Protein AF-0000000083509791 (afdb_homodimer)

Structure (mmCIF, N/CA/C/O backbone):
data_AF-0000000083509791-model_v1
#
loop_
_entity.id
_entity.type
_entity.pdbx_description
1 polymer 'RILP-like protein 2'
#
loop_
_atom_site.group_PDB
_atom_site.id
_atom_site.type_symbol
_atom_site.label_atom_id
_atom_site.label_alt_id
_atom_site.label_comp_id
_atom_site.label_asym_id
_atom_site.label_entity_id
_atom_site.label_seq_id
_atom_site.pdbx_PDB_ins_code
_atom_site.Cartn_x
_atom_site.Cartn_y
_atom_site.Cartn_z
_atom_site.occupancy
_atom_site.B_iso_or_equiv
_atom_site.auth_seq_id
_atom_site.auth_comp_id
_atom_site.auth_asym_id
_atom_site.auth_atom_id
_atom_site.pdbx_PDB_model_num
ATOM 1 N N . MET A 1 1 ? 34.904 14.589 18.403 1 30.56 1 MET A N 1
ATOM 2 C CA . MET A 1 1 ? 33.587 14.479 19.023 1 30.56 1 MET A CA 1
ATOM 3 C C . MET A 1 1 ? 32.562 13.941 18.031 1 30.56 1 MET A C 1
ATOM 5 O O . MET A 1 1 ? 32.14 14.655 17.119 1 30.56 1 MET A O 1
ATOM 9 N N . GLU A 1 2 ? 32.569 12.781 17.399 1 42.34 2 GLU A N 1
ATOM 10 C CA . GLU A 1 2 ? 31.895 11.982 16.381 1 42.34 2 GLU A CA 1
ATOM 11 C C . GLU A 1 2 ? 30.379 12.125 16.481 1 42.34 2 GLU A C 1
ATOM 13 O O . GLU A 1 2 ? 29.811 12.028 17.571 1 42.34 2 GLU A O 1
ATOM 18 N N . ASP A 1 3 ? 29.56 12.978 15.693 1 45.84 3 ASP A N 1
ATOM 19 C CA . ASP A 1 3 ? 28.255 13.62 15.821 1 45.84 3 ASP A CA 1
ATOM 20 C C . ASP A 1 3 ? 27.186 12.614 16.239 1 45.84 3 ASP A C 1
ATOM 22 O O . ASP A 1 3 ? 26.849 11.706 15.477 1 45.84 3 ASP A O 1
ATOM 26 N N . GLN A 1 4 ? 27.212 12.209 17.426 1 51.34 4 GLN A N 1
ATOM 27 C CA . GLN A 1 4 ? 26.307 11.323 18.149 1 51.34 4 GLN A CA 1
ATOM 28 C C . GLN A 1 4 ? 24.905 11.359 17.549 1 51.34 4 GLN A C 1
ATOM 30 O O . GLN A 1 4 ? 24.188 10.356 17.57 1 51.34 4 GLN A O 1
ATOM 35 N N . ASP A 1 5 ? 24.428 12.597 17.132 1 58.19 5 ASP A N 1
ATOM 36 C CA . ASP A 1 5 ? 23.081 12.822 16.617 1 58.19 5 ASP A CA 1
ATOM 37 C C . ASP A 1 5 ? 22.966 12.37 15.163 1 58.19 5 ASP A C 1
ATOM 39 O O . ASP A 1 5 ? 21.869 12.346 14.6 1 58.19 5 ASP A O 1
ATOM 43 N N . ALA A 1 6 ? 24.186 12.141 14.508 1 65.68 6 ALA A N 1
ATOM 44 C CA . ALA A 1 6 ? 24.187 11.909 13.066 1 65.68 6 ALA A CA 1
ATOM 45 C C . ALA A 1 6 ? 23.726 10.492 12.738 1 65.68 6 ALA A C 1
ATOM 47 O O . ALA A 1 6 ? 23.03 10.273 11.744 1 65.68 6 ALA A O 1
ATOM 48 N N . ALA A 1 7 ? 23.996 9.555 13.554 1 81.34 7 ALA A N 1
ATOM 49 C CA . ALA A 1 7 ? 23.755 8.16 13.193 1 81.34 7 ALA A CA 1
ATOM 50 C C . ALA A 1 7 ? 22.26 7.858 13.139 1 81.34 7 ALA A C 1
ATOM 52 O O . ALA A 1 7 ? 21.766 7.312 12.15 1 81.34 7 ALA A O 1
ATOM 53 N N . PRO A 1 8 ? 21.647 8.399 14.177 1 84.07 8 PRO A N 1
ATOM 54 C CA . PRO A 1 8 ? 20.212 8.112 14.121 1 84.07 8 PRO A CA 1
ATOM 55 C C . PRO A 1 8 ? 19.517 8.802 12.949 1 84.07 8 PRO A C 1
ATOM 57 O O . PRO A 1 8 ? 18.51 8.301 12.442 1 84.07 8 PRO A O 1
ATOM 60 N N . ALA A 1 9 ? 20.095 9.841 12.491 1 89.61 9 ALA A N 1
ATOM 61 C CA . ALA A 1 9 ? 19.464 10.606 11.418 1 89.61 9 ALA A CA 1
ATOM 62 C C . ALA A 1 9 ? 19.561 9.866 10.087 1 89.61 9 ALA A C 1
ATOM 64 O O . ALA A 1 9 ? 18.846 10.19 9.136 1 89.61 9 ALA A O 1
ATOM 65 N N . LEU A 1 10 ? 20.388 8.883 10.04 1 93.23 10 LEU A N 1
ATOM 66 C CA . LEU A 1 10 ? 20.573 8.115 8.813 1 93.23 10 LEU A CA 1
ATOM 67 C C . LEU A 1 10 ? 19.313 7.327 8.471 1 93.23 10 LEU A C 1
ATOM 69 O O . LEU A 1 10 ? 19.095 6.971 7.31 1 93.23 10 LEU A O 1
ATOM 73 N N . ALA A 1 11 ? 18.516 7.07 9.439 1 94.47 11 ALA A N 1
ATOM 74 C CA . ALA A 1 11 ? 17.286 6.31 9.235 1 94.47 11 ALA A CA 1
ATOM 75 C C . ALA A 1 11 ? 16.34 7.041 8.287 1 94.47 11 ALA A C 1
ATOM 77 O O . ALA A 1 11 ? 15.594 6.409 7.535 1 94.47 11 ALA A O 1
ATOM 78 N N . PHE A 1 12 ? 16.474 8.341 8.228 1 94.77 12 PHE A N 1
ATOM 79 C CA . PHE A 1 12 ? 15.592 9.153 7.398 1 94.77 12 PHE A CA 1
ATOM 80 C C . PHE A 1 12 ? 15.93 8.982 5.921 1 94.77 12 PHE A C 1
ATOM 82 O O . PHE A 1 12 ? 15.124 9.317 5.052 1 94.77 12 PHE A O 1
ATOM 89 N N . GLU A 1 13 ? 17.043 8.416 5.618 1 94.4 13 GLU A N 1
ATOM 90 C CA . GLU A 1 13 ? 17.513 8.297 4.241 1 94.4 13 GLU A CA 1
ATOM 91 C C . GLU A 1 13 ? 17.171 6.93 3.656 1 94.4 13 GLU A C 1
ATOM 93 O O . GLU A 1 13 ? 17.302 6.715 2.45 1 94.4 13 GLU A O 1
ATOM 98 N N . LYS A 1 14 ? 16.739 6.085 4.488 1 94.15 14 LYS A N 1
ATOM 99 C CA . LYS A 1 14 ? 16.404 4.737 4.037 1 94.15 14 LYS A CA 1
ATOM 100 C C . LYS A 1 14 ? 15.081 4.724 3.277 1 94.15 14 LYS A C 1
ATOM 102 O O . LYS A 1 14 ? 14.228 5.588 3.49 1 94.15 14 LYS A O 1
ATOM 107 N N . ASP A 1 15 ? 15.026 3.675 2.444 1 94.2 15 ASP A N 1
ATOM 108 C CA . ASP A 1 15 ? 13.737 3.406 1.813 1 94.2 15 ASP A CA 1
ATOM 109 C C . ASP A 1 15 ? 12.768 2.757 2.798 1 94.2 15 ASP A C 1
ATOM 111 O O . ASP A 1 15 ? 13.179 1.978 3.66 1 94.2 15 ASP A O 1
ATOM 115 N N . ALA A 1 16 ? 11.497 2.978 2.606 1 92.13 16 ALA A N 1
ATOM 116 C CA . ALA A 1 16 ? 10.458 2.52 3.525 1 92.13 16 ALA A CA 1
ATOM 117 C C . ALA A 1 16 ? 10.514 1.006 3.705 1 92.13 16 ALA A C 1
ATOM 119 O O . ALA A 1 16 ? 10.338 0.499 4.816 1 92.13 16 ALA A O 1
ATOM 120 N N . PHE A 1 17 ? 10.884 0.271 2.678 1 89.16 17 PHE A N 1
ATOM 121 C CA . PHE A 1 17 ? 10.807 -1.184 2.733 1 89.16 17 PHE A CA 1
ATOM 122 C C . PHE A 1 17 ? 12.052 -1.767 3.391 1 89.16 17 PHE A C 1
ATOM 124 O O . PHE A 1 17 ? 12.084 -2.952 3.729 1 89.16 17 PHE A O 1
ATOM 131 N N . GLU A 1 18 ? 13.015 -0.914 3.619 1 92.79 18 GLU A N 1
ATOM 132 C CA . GLU A 1 18 ? 14.249 -1.372 4.25 1 92.79 18 GLU A CA 1
ATOM 133 C C . GLU A 1 18 ? 14.265 -1.036 5.739 1 92.79 18 GLU A C 1
ATOM 135 O O . GLU A 1 18 ? 15.191 -1.42 6.457 1 92.79 18 GLU A O 1
ATOM 140 N N . LEU A 1 19 ? 13.276 -0.39 6.12 1 94.52 19 LEU A N 1
ATOM 141 C CA . LEU A 1 19 ? 13.242 0.076 7.502 1 94.52 19 LEU A CA 1
ATOM 142 C C . LEU A 1 19 ? 13.078 -1.093 8.466 1 94.52 19 LEU A C 1
ATOM 144 O O . LEU A 1 19 ? 12.319 -2.026 8.194 1 94.52 19 LEU A O 1
ATOM 148 N N . THR A 1 20 ? 13.794 -0.999 9.542 1 93.99 20 THR A N 1
ATOM 149 C CA . THR A 1 20 ? 13.663 -1.937 10.651 1 93.99 20 THR A CA 1
ATOM 150 C C . THR A 1 20 ? 13.102 -1.238 11.887 1 93.99 20 THR A C 1
ATOM 152 O O . THR A 1 20 ? 12.965 -0.013 11.905 1 93.99 20 THR A O 1
ATOM 155 N N . VAL A 1 21 ? 12.77 -2.003 12.88 1 93.85 21 VAL A N 1
ATOM 156 C CA . VAL A 1 21 ? 12.26 -1.432 14.121 1 93.85 21 VAL A CA 1
ATOM 157 C C . VAL A 1 21 ? 13.317 -0.523 14.745 1 93.85 21 VAL A C 1
ATOM 159 O O . VAL A 1 21 ? 12.989 0.514 15.326 1 93.85 21 VAL A O 1
ATOM 162 N N . GLU A 1 22 ? 14.575 -0.854 14.58 1 95.39 22 GLU A N 1
ATOM 163 C CA . GLU A 1 22 ? 15.663 -0.033 15.101 1 95.39 22 GLU A CA 1
ATOM 164 C C . GLU A 1 22 ? 15.688 1.339 14.432 1 95.39 22 GLU A C 1
ATOM 166 O O . GLU A 1 22 ? 15.955 2.349 15.086 1 95.39 22 GLU A O 1
ATOM 171 N N . ASP A 1 23 ? 15.432 1.36 13.183 1 96.86 23 ASP A N 1
ATOM 172 C CA . ASP A 1 23 ? 15.371 2.626 12.459 1 96.86 23 ASP A CA 1
ATOM 173 C C . ASP A 1 23 ? 14.259 3.519 13.006 1 96.86 23 ASP A C 1
ATOM 175 O O . ASP A 1 23 ? 14.421 4.737 13.093 1 96.86 23 ASP A O 1
ATOM 179 N N . VAL A 1 24 ? 13.107 2.891 13.319 1 96.31 24 VAL A N 1
ATOM 180 C CA . VAL A 1 24 ? 11.995 3.664 13.862 1 96.31 24 VAL A CA 1
ATOM 181 C C . VAL A 1 24 ? 12.393 4.269 15.207 1 96.31 24 VAL A C 1
ATOM 183 O O . VAL A 1 24 ? 12.041 5.411 15.509 1 96.31 24 VAL A O 1
ATOM 186 N N . TYR A 1 25 ? 13.149 3.521 15.963 1 96.9 25 TYR A N 1
ATOM 187 C CA . TYR A 1 25 ? 13.641 4.037 17.236 1 96.9 25 TYR A CA 1
ATOM 188 C C . TYR A 1 25 ? 14.587 5.212 17.019 1 96.9 25 TYR A C 1
ATOM 190 O O . TYR A 1 25 ? 14.538 6.201 17.754 1 96.9 25 TYR A O 1
ATOM 198 N N . ASP A 1 26 ? 15.396 5.095 16.047 1 97.43 26 ASP A N 1
ATOM 199 C CA . ASP A 1 26 ? 16.298 6.189 15.7 1 97.43 26 ASP A CA 1
ATOM 200 C C . ASP A 1 26 ? 15.518 7.433 15.284 1 97.43 26 ASP A C 1
ATOM 202 O O . ASP A 1 26 ? 15.827 8.543 15.724 1 97.43 26 ASP A O 1
ATOM 206 N N . ILE A 1 27 ? 14.531 7.259 14.459 1 97.39 27 ILE A N 1
ATOM 207 C CA . ILE A 1 27 ? 13.676 8.353 14.01 1 97.39 27 ILE A CA 1
ATOM 208 C C . ILE A 1 27 ? 12.971 8.983 15.209 1 97.39 27 ILE A C 1
ATOM 210 O O . ILE A 1 27 ? 12.952 10.208 15.352 1 97.39 27 ILE A O 1
ATOM 214 N N . SER A 1 28 ? 12.46 8.177 16.115 1 96.84 28 SER A N 1
ATOM 215 C CA . SER A 1 28 ? 11.763 8.651 17.306 1 96.84 28 SER A CA 1
ATOM 216 C C . SER A 1 28 ? 12.69 9.465 18.202 1 96.84 28 SER A C 1
ATOM 218 O O . SER A 1 28 ? 12.278 10.475 18.776 1 96.84 28 SER A O 1
ATOM 220 N N . TYR A 1 29 ? 13.86 9.026 18.282 1 96.62 29 TYR A N 1
ATOM 221 C CA . TYR A 1 29 ? 14.852 9.722 19.093 1 96.62 29 TYR A CA 1
ATOM 222 C C . TYR A 1 29 ? 15.107 11.126 18.558 1 96.62 29 TYR A C 1
ATOM 224 O O . TYR A 1 29 ? 15.088 12.099 19.315 1 96.62 29 TYR A O 1
ATOM 232 N N . VAL A 1 30 ? 15.323 11.25 17.286 1 95.64 30 VAL A N 1
ATOM 233 C CA . VAL A 1 30 ? 15.624 12.531 16.655 1 95.64 30 VAL A CA 1
ATOM 234 C C . VAL A 1 30 ? 14.425 13.467 16.791 1 95.64 30 VAL A C 1
ATOM 236 O O . VAL A 1 30 ? 14.578 14.63 17.173 1 95.64 30 VAL A O 1
ATOM 239 N N . ILE A 1 31 ? 13.214 12.921 16.539 1 94.79 31 ILE A N 1
ATOM 240 C CA . ILE A 1 31 ? 11.996 13.72 16.619 1 94.79 31 ILE A CA 1
ATOM 241 C C . ILE A 1 31 ? 11.76 14.158 18.063 1 94.79 31 ILE A C 1
ATOM 243 O O . ILE A 1 31 ? 11.385 15.305 18.316 1 94.79 31 ILE A O 1
ATOM 247 N N . GLY A 1 32 ? 11.995 13.278 19.017 1 92.26 32 GLY A N 1
ATOM 248 C CA . GLY A 1 32 ? 11.858 13.616 20.425 1 92.26 32 GLY A CA 1
ATOM 249 C C . GLY A 1 32 ? 12.776 14.743 20.86 1 92.26 32 GLY A C 1
ATOM 250 O O . GLY A 1 32 ? 12.353 15.654 21.573 1 92.26 32 GLY A O 1
ATOM 251 N N . ARG A 1 33 ? 13.961 14.71 20.474 1 91.66 33 ARG A N 1
ATOM 252 C CA . ARG A 1 33 ? 14.928 15.756 20.79 1 91.66 33 ARG A CA 1
ATOM 253 C C . ARG A 1 33 ? 14.49 17.098 20.213 1 91.66 33 ARG A C 1
ATOM 255 O O . ARG A 1 33 ? 14.587 18.129 20.883 1 91.66 33 ARG A O 1
ATOM 262 N N . ASP A 1 34 ? 13.999 17.081 19.004 1 90.23 34 ASP A N 1
ATOM 263 C CA . ASP A 1 34 ? 13.555 18.316 18.364 1 90.23 34 ASP A CA 1
ATOM 264 C C . ASP A 1 34 ? 12.313 18.875 19.054 1 90.23 34 ASP A C 1
ATOM 266 O O . ASP A 1 34 ? 12.162 20.092 19.18 1 90.23 34 ASP A O 1
ATOM 270 N N . LEU A 1 35 ? 11.48 17.986 19.462 1 87.93 35 LEU A N 1
ATOM 271 C CA . LEU A 1 35 ? 10.279 18.418 20.167 1 87.93 35 LEU A CA 1
ATOM 272 C C . LEU A 1 35 ? 10.636 19.075 21.496 1 87.93 35 LEU A C 1
ATOM 274 O O . LEU A 1 35 ? 9.99 20.041 21.91 1 87.93 35 LEU A O 1
ATOM 278 N N . LEU A 1 36 ? 11.65 18.64 22.161 1 86.73 36 LEU A N 1
ATOM 279 C CA . LEU A 1 36 ? 12.09 19.182 23.442 1 86.73 36 LEU A CA 1
ATOM 280 C C . LEU A 1 36 ? 12.63 20.598 23.276 1 86.73 36 LEU A C 1
ATOM 282 O O . LEU A 1 36 ? 12.529 21.417 24.193 1 86.73 36 LEU A O 1
ATOM 286 N N . LYS A 1 37 ? 13.129 20.854 22.043 1 84.45 37 LYS A N 1
ATOM 287 C CA . LYS A 1 37 ? 13.682 22.179 21.78 1 84.45 37 LYS A CA 1
ATOM 288 C C . LYS A 1 37 ? 12.575 23.222 21.654 1 84.45 37 LYS A C 1
ATOM 290 O O . LYS A 1 37 ? 12.803 24.409 21.894 1 84.45 37 LYS A O 1
ATOM 295 N N . ILE A 1 38 ? 11.436 22.709 21.144 1 78.41 38 ILE A N 1
ATOM 296 C CA . ILE A 1 38 ? 10.337 23.645 20.931 1 78.41 38 ILE A CA 1
ATOM 297 C C . ILE A 1 38 ? 9.442 23.681 22.167 1 78.41 38 ILE A C 1
ATOM 299 O O . ILE A 1 38 ? 8.719 24.655 22.39 1 78.41 38 ILE A O 1
ATOM 303 N N . SER A 1 39 ? 9.401 22.639 23.051 1 64.77 39 SER A N 1
ATOM 304 C CA . SER A 1 39 ? 8.532 22.317 24.178 1 64.77 39 SER A CA 1
ATOM 305 C C . SER A 1 39 ? 8.248 23.551 25.028 1 64.77 39 SER A C 1
ATOM 307 O O . SER A 1 39 ? 7.363 23.53 25.886 1 64.77 39 SER A O 1
ATOM 309 N N . SER A 1 40 ? 9.161 24.43 24.842 1 61.72 40 SER A N 1
ATOM 310 C CA . SER A 1 40 ? 8.699 25.489 25.733 1 61.72 40 SER A CA 1
ATOM 311 C C . SER A 1 40 ? 7.269 25.905 25.402 1 61.72 40 SER A C 1
ATOM 313 O O . SER A 1 40 ? 6.738 26.847 25.994 1 61.72 40 SER A O 1
ATOM 315 N N . GLY A 1 41 ? 6.735 25.064 24.438 1 61.09 41 GLY A N 1
ATOM 316 C CA . GLY A 1 41 ? 5.486 25.676 24.014 1 61.09 41 GLY A CA 1
ATOM 317 C C . GLY A 1 41 ? 4.262 25.019 24.625 1 61.09 41 GLY A C 1
ATOM 318 O O . GLY A 1 41 ? 4.341 23.9 25.135 1 61.09 41 GLY A O 1
ATOM 319 N N . GLY A 1 42 ? 3.117 25.84 25.025 1 76.62 42 GLY A N 1
ATOM 320 C CA . GLY A 1 42 ? 1.759 25.83 25.545 1 76.62 42 GLY A CA 1
ATOM 321 C C . GLY A 1 42 ? 0.977 24.592 25.148 1 76.62 42 GLY A C 1
ATOM 322 O O . GLY A 1 42 ? 1.564 23.564 24.806 1 76.62 42 GLY A O 1
ATOM 323 N N . LYS A 1 43 ? -0.108 24.46 25.434 1 83.87 43 LYS A N 1
ATOM 324 C CA . LYS A 1 43 ? -1.064 23.388 25.173 1 83.87 43 LYS A CA 1
ATOM 325 C C . LYS A 1 43 ? -0.978 22.915 23.725 1 83.87 43 LYS A C 1
ATOM 327 O O . LYS A 1 43 ? -1.089 21.718 23.45 1 83.87 43 LYS A O 1
ATOM 332 N N . GLU A 1 44 ? -0.606 23.743 22.818 1 83.31 44 GLU A N 1
ATOM 333 C CA . GLU A 1 44 ? -0.543 23.41 21.398 1 83.31 44 GLU A CA 1
ATOM 334 C C . GLU A 1 44 ? 0.629 22.479 21.101 1 83.31 44 GLU A C 1
ATOM 336 O O . GLU A 1 44 ? 0.506 21.555 20.294 1 83.31 44 GLU A O 1
ATOM 341 N N . VAL A 1 45 ? 1.666 22.666 21.779 1 83.27 45 VAL A N 1
ATOM 342 C CA . VAL A 1 45 ? 2.862 21.858 21.564 1 83.27 45 VAL A CA 1
ATOM 343 C C . VAL A 1 45 ? 2.658 20.466 22.157 1 83.27 45 VAL A C 1
ATOM 345 O O . VAL A 1 45 ? 3.071 19.465 21.565 1 83.27 45 VAL A O 1
ATOM 348 N N . SER A 1 46 ? 2.013 20.466 23.284 1 89.14 46 SER A N 1
ATOM 349 C CA . SER A 1 46 ? 1.726 19.184 23.92 1 89.14 46 SER A CA 1
ATOM 350 C C . SER A 1 46 ? 0.811 18.328 23.05 1 89.14 46 SER A C 1
ATOM 352 O O . SER A 1 46 ? 1.036 17.126 22.898 1 89.14 46 SER A O 1
ATOM 354 N N . ASP A 1 47 ? -0.2 18.927 22.466 1 90.32 47 ASP A N 1
ATOM 355 C CA . ASP A 1 47 ? -1.119 18.205 21.591 1 90.32 47 ASP A CA 1
ATOM 356 C C . ASP A 1 47 ? -0.39 17.645 20.372 1 90.32 47 ASP A C 1
ATOM 358 O O . ASP A 1 47 ? -0.638 16.509 19.961 1 90.32 47 ASP A O 1
ATOM 362 N N . LEU A 1 48 ? 0.433 18.45 19.817 1 90.64 48 LEU A N 1
ATOM 363 C CA . LEU A 1 48 ? 1.219 18.008 18.671 1 90.64 48 LEU A CA 1
ATOM 364 C C . LEU A 1 48 ? 2.125 16.841 19.051 1 90.64 48 LEU A C 1
ATOM 366 O O . LEU A 1 48 ? 2.243 15.872 18.298 1 90.64 48 LEU A O 1
ATOM 370 N N . GLN A 1 49 ? 2.702 16.936 20.206 1 91.77 49 GLN A N 1
ATOM 371 C CA . GLN A 1 49 ? 3.577 15.872 20.687 1 91.77 49 GLN A CA 1
ATOM 372 C C . GLN A 1 49 ? 2.821 14.552 20.811 1 91.77 49 GLN A C 1
ATOM 374 O O . GLN A 1 49 ? 3.327 13.502 20.41 1 91.77 49 GLN A O 1
ATOM 379 N N . PHE A 1 50 ? 1.644 14.555 21.268 1 93.48 50 PHE A N 1
ATOM 380 C CA . PHE A 1 50 ? 0.841 13.349 21.44 1 93.48 50 PHE A CA 1
ATOM 381 C C . PHE A 1 50 ? 0.525 12.713 20.091 1 93.48 50 PHE A C 1
ATOM 383 O O . PHE A 1 50 ? 0.617 11.494 19.938 1 93.48 50 PHE A O 1
ATOM 390 N N . LYS A 1 51 ? 0.194 13.509 19.217 1 94.62 51 LYS A N 1
ATOM 391 C CA . LYS A 1 51 ? -0.165 12.999 17.897 1 94.62 51 LYS A CA 1
ATOM 392 C C . LYS A 1 51 ? 1.054 12.426 17.18 1 94.62 51 LYS A C 1
ATOM 394 O O . LYS A 1 51 ? 0.957 11.4 16.503 1 94.62 51 LYS A O 1
ATOM 399 N N . ILE A 1 52 ? 2.163 13.06 17.339 1 95.44 52 ILE A N 1
ATOM 400 C CA . ILE A 1 52 ? 3.393 12.58 16.718 1 95.44 52 ILE A CA 1
ATOM 401 C C . ILE A 1 52 ? 3.789 11.238 17.329 1 95.44 52 ILE A C 1
ATOM 403 O O . ILE A 1 52 ? 4.204 10.322 16.615 1 95.44 52 ILE A O 1
ATOM 407 N N . VAL A 1 53 ? 3.648 11.165 18.636 1 95.1 53 VAL A N 1
ATOM 408 C CA . VAL A 1 53 ? 3.947 9.909 19.316 1 95.1 53 VAL A CA 1
ATOM 409 C C . VAL A 1 53 ? 3.044 8.802 18.777 1 95.1 53 VAL A C 1
ATOM 411 O O . VAL A 1 53 ? 3.501 7.683 18.533 1 95.1 53 VAL A O 1
ATOM 414 N N . ARG A 1 54 ? 1.827 9.097 18.596 1 96.68 54 ARG A N 1
ATOM 415 C CA . ARG A 1 54 ? 0.883 8.121 18.061 1 96.68 54 ARG A CA 1
ATOM 416 C C . ARG A 1 54 ? 1.284 7.685 16.656 1 96.68 54 ARG A C 1
ATOM 418 O O . ARG A 1 54 ? 1.223 6.499 16.327 1 96.68 54 ARG A O 1
ATOM 425 N N . VAL A 1 55 ? 1.679 8.577 15.848 1 96.72 55 VAL A N 1
ATOM 426 C CA . VAL A 1 55 ? 2.117 8.271 14.49 1 96.72 55 VAL A CA 1
ATOM 427 C C . VAL A 1 55 ? 3.334 7.35 14.535 1 96.72 55 VAL A C 1
ATOM 429 O O . VAL A 1 55 ? 3.412 6.377 13.781 1 96.72 55 VAL A O 1
ATOM 432 N N . LEU A 1 56 ? 4.252 7.662 15.403 1 96.99 56 LEU A N 1
ATOM 433 C CA . LEU A 1 56 ? 5.462 6.855 15.514 1 96.99 56 LEU A CA 1
ATOM 434 C C . LEU A 1 56 ? 5.137 5.454 16.021 1 96.99 56 LEU A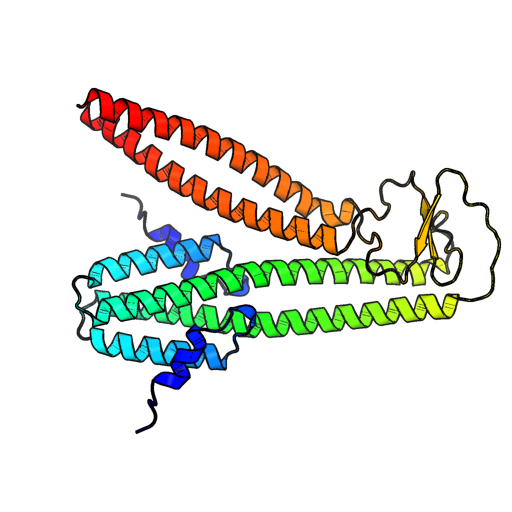 C 1
ATOM 436 O O . LEU A 1 56 ? 5.769 4.478 15.61 1 96.99 56 LEU A O 1
ATOM 440 N N . GLU A 1 57 ? 4.154 5.351 16.886 1 96.96 57 GLU A N 1
ATOM 441 C CA . GLU A 1 57 ? 3.678 4.049 17.344 1 96.96 57 GLU A CA 1
ATOM 442 C C . GLU A 1 57 ? 3.076 3.246 16.194 1 96.96 57 GLU A C 1
ATOM 444 O O . GLU A 1 57 ? 3.341 2.049 16.061 1 96.96 57 GLU A O 1
ATOM 449 N N . LEU A 1 58 ? 2.245 3.862 15.465 1 96.45 58 LEU A N 1
ATOM 450 C CA . LEU A 1 58 ? 1.65 3.214 14.302 1 96.45 58 LEU A CA 1
ATOM 451 C C . LEU A 1 58 ? 2.725 2.785 13.309 1 96.45 58 LEU A C 1
ATOM 453 O O . LEU A 1 58 ? 2.683 1.669 12.786 1 96.45 58 LEU A O 1
ATOM 457 N N . PHE A 1 59 ? 3.598 3.689 13.075 1 95.88 59 PHE A N 1
ATOM 458 C CA . PHE A 1 59 ? 4.718 3.448 12.173 1 95.88 59 PHE A CA 1
ATOM 459 C C . PHE A 1 59 ? 5.526 2.237 12.625 1 95.88 59 PHE A C 1
ATOM 461 O O . PHE A 1 59 ? 5.844 1.36 11.819 1 95.88 59 PHE A O 1
ATOM 468 N N . GLU A 1 60 ? 5.836 2.14 13.856 1 96.48 60 GLU A N 1
ATOM 469 C CA . GLU A 1 60 ? 6.574 1.022 14.437 1 96.48 60 GLU A CA 1
ATOM 470 C C . GLU A 1 60 ? 5.816 -0.29 14.261 1 96.48 60 GLU A C 1
ATOM 472 O O . GLU A 1 60 ? 6.398 -1.301 13.863 1 96.48 60 GLU A O 1
ATOM 477 N N . THR A 1 61 ? 4.612 -0.327 14.61 1 96.3 61 THR A N 1
ATOM 478 C CA . THR A 1 61 ? 3.784 -1.522 14.492 1 96.3 61 THR A CA 1
ATOM 479 C C . THR A 1 61 ? 3.723 -1.997 13.043 1 96.3 61 THR A C 1
ATOM 481 O O . THR A 1 61 ? 3.844 -3.193 12.771 1 96.3 61 THR A O 1
ATOM 484 N N . LEU A 1 62 ? 3.591 -1.079 12.147 1 95.18 62 LEU A N 1
ATOM 485 C CA . LEU A 1 62 ? 3.5 -1.423 10.732 1 95.18 62 LEU A CA 1
ATOM 486 C C . LEU A 1 62 ? 4.796 -2.062 10.243 1 95.18 62 LEU A C 1
ATOM 488 O O . LEU A 1 62 ? 4.768 -3.082 9.551 1 95.18 62 LEU A O 1
ATOM 492 N N . VAL A 1 63 ? 5.868 -1.448 10.559 1 95.12 63 VAL A N 1
ATOM 493 C CA . VAL A 1 63 ? 7.168 -1.971 10.151 1 95.12 63 VAL A CA 1
ATOM 494 C C . VAL A 1 63 ? 7.357 -3.379 10.711 1 95.12 63 VAL A C 1
ATOM 496 O O . VAL A 1 63 ? 7.763 -4.292 9.988 1 95.12 63 VAL A O 1
ATOM 499 N N . ASN A 1 64 ? 7.028 -3.571 11.961 1 93.34 64 ASN A N 1
ATOM 500 C CA . ASN A 1 64 ? 7.191 -4.864 12.617 1 93.34 64 ASN A CA 1
ATOM 501 C C . ASN A 1 64 ? 6.247 -5.912 12.034 1 93.34 64 ASN A C 1
ATOM 503 O O . ASN A 1 64 ? 6.686 -6.986 11.617 1 93.34 64 ASN A O 1
ATOM 507 N N . LYS A 1 65 ? 5.085 -5.666 11.935 1 90.23 65 LYS A N 1
ATOM 508 C CA . LYS A 1 65 ? 4.073 -6.625 11.5 1 90.23 65 LYS A CA 1
ATOM 509 C C . LYS A 1 65 ? 4.184 -6.898 10.002 1 90.23 65 LYS A C 1
ATOM 511 O O . LYS A 1 65 ? 3.985 -8.03 9.556 1 90.23 65 LYS A O 1
ATOM 516 N N . SER A 1 66 ? 4.465 -5.836 9.282 1 91.91 66 SER A N 1
ATOM 517 C CA . SER A 1 66 ? 4.629 -6.039 7.847 1 91.91 66 SER A CA 1
ATOM 518 C C . SER A 1 66 ? 5.768 -7.01 7.552 1 91.91 66 SER A C 1
ATOM 520 O O . SER A 1 66 ? 5.624 -7.91 6.723 1 91.91 66 SER A O 1
ATOM 522 N N . ASN A 1 67 ? 6.828 -6.817 8.294 1 88.49 67 ASN A N 1
ATOM 523 C CA . ASN A 1 67 ? 7.966 -7.711 8.11 1 88.49 67 ASN A CA 1
ATOM 524 C C . ASN A 1 67 ? 7.611 -9.151 8.471 1 88.49 67 ASN A C 1
ATOM 526 O O . ASN A 1 67 ? 7.923 -10.078 7.721 1 88.49 67 ASN A O 1
ATOM 530 N N . LEU A 1 68 ? 6.92 -9.403 9.494 1 90.47 68 LEU A N 1
ATOM 531 C CA . LEU A 1 68 ? 6.542 -10.732 9.964 1 90.47 68 LEU A CA 1
ATOM 532 C C . LEU A 1 68 ? 5.549 -11.384 9.008 1 90.47 68 LEU A C 1
ATOM 534 O O . LEU A 1 68 ? 5.723 -12.542 8.62 1 90.47 68 LEU A O 1
ATOM 538 N N . SER A 1 69 ? 4.555 -10.656 8.63 1 92.32 69 SER A N 1
ATOM 539 C CA . SER A 1 69 ? 3.511 -11.185 7.758 1 92.32 69 SER A CA 1
ATOM 540 C C . SER A 1 69 ? 4.062 -11.522 6.377 1 92.32 69 SER A C 1
ATOM 542 O O . SER A 1 69 ? 3.739 -12.569 5.812 1 92.32 69 SER A O 1
ATOM 544 N N . LEU A 1 70 ? 4.916 -10.694 5.887 1 92.18 70 LEU A N 1
ATOM 545 C CA . LEU A 1 70 ? 5.508 -10.934 4.576 1 92.18 70 LEU A CA 1
ATOM 546 C C . LEU A 1 70 ? 6.393 -12.176 4.598 1 92.18 70 LEU A C 1
ATOM 548 O O . LEU A 1 70 ? 6.334 -13.002 3.684 1 92.18 70 LEU A O 1
ATOM 552 N N . GLU A 1 71 ? 7.133 -12.323 5.612 1 92 71 GLU A N 1
ATOM 553 C CA . GLU A 1 71 ? 8.008 -13.487 5.721 1 92 71 GLU A CA 1
ATOM 554 C C . GLU A 1 71 ? 7.199 -14.777 5.826 1 92 71 GLU A C 1
ATOM 556 O O . GLU A 1 71 ? 7.525 -15.775 5.179 1 92 71 GLU A O 1
ATOM 561 N N . GLU A 1 72 ? 6.179 -14.773 6.553 1 93.81 72 GLU A N 1
ATOM 562 C CA . GLU A 1 72 ? 5.322 -15.944 6.712 1 93.81 72 GLU A CA 1
ATOM 563 C C . GLU A 1 72 ? 4.678 -16.34 5.386 1 93.81 72 GLU A C 1
ATOM 565 O O . GLU A 1 72 ? 4.677 -17.516 5.017 1 93.81 72 GLU A O 1
ATOM 570 N N . LEU A 1 73 ? 4.239 -15.383 4.689 1 94.11 73 LEU A N 1
ATOM 571 C CA . LEU A 1 73 ? 3.573 -15.647 3.418 1 94.11 73 LEU A CA 1
ATOM 572 C C . LEU A 1 73 ? 4.571 -16.128 2.371 1 94.11 73 LEU A C 1
ATOM 574 O O . LEU A 1 73 ? 4.258 -17.01 1.568 1 94.11 73 LEU A O 1
ATOM 578 N N . LYS A 1 74 ? 5.705 -15.58 2.463 1 93.65 74 LYS A N 1
ATOM 579 C CA . LYS A 1 74 ? 6.759 -16.023 1.555 1 93.65 74 LYS A CA 1
ATOM 580 C C . LYS A 1 74 ? 7.137 -17.477 1.819 1 93.65 74 LYS A C 1
ATOM 582 O O . LYS A 1 74 ? 7.332 -18.253 0.881 1 93.65 74 LYS A O 1
ATOM 587 N N . MET A 1 75 ? 7.194 -17.816 3.019 1 93.14 75 MET A N 1
ATOM 588 C CA . MET A 1 75 ? 7.525 -19.191 3.383 1 93.14 75 MET A CA 1
ATOM 589 C C . MET A 1 75 ? 6.446 -20.156 2.902 1 93.14 75 MET A C 1
ATOM 591 O O . MET A 1 75 ? 6.755 -21.216 2.354 1 93.14 75 MET A O 1
ATOM 595 N N . GLU A 1 76 ? 5.249 -19.775 3.151 1 94.16 76 GLU A N 1
ATOM 596 C CA . GLU A 1 76 ? 4.142 -20.614 2.701 1 94.16 76 GLU A CA 1
ATOM 597 C C . GLU A 1 76 ? 4.141 -20.76 1.182 1 94.16 76 GLU A C 1
ATOM 599 O O . GLU A 1 76 ? 3.976 -21.865 0.66 1 94.16 76 GLU A O 1
ATOM 604 N N . ARG A 1 77 ? 4.327 -19.656 0.523 1 94.08 77 ARG A N 1
ATOM 605 C CA . ARG A 1 77 ? 4.402 -19.641 -0.935 1 94.08 77 ARG A CA 1
ATOM 606 C C . ARG A 1 77 ? 5.529 -20.539 -1.434 1 94.08 77 ARG A C 1
ATOM 608 O O . ARG A 1 77 ? 5.33 -21.347 -2.343 1 94.08 77 ARG A O 1
ATOM 615 N N . ASP A 1 78 ? 6.658 -20.492 -0.809 1 92.76 78 ASP A N 1
ATOM 616 C CA . ASP A 1 78 ? 7.814 -21.281 -1.225 1 92.76 78 ASP A CA 1
ATOM 617 C C . ASP A 1 78 ? 7.582 -22.769 -0.974 1 92.76 78 ASP A C 1
ATOM 619 O O . ASP A 1 78 ? 7.992 -23.61 -1.777 1 92.76 78 ASP A O 1
ATOM 623 N N . ASN A 1 79 ? 6.946 -23.064 0.088 1 93.53 79 ASN A N 1
ATOM 624 C CA . ASN A 1 79 ? 6.599 -24.449 0.384 1 93.53 79 ASN A CA 1
ATOM 625 C C . ASN A 1 79 ? 5.652 -25.026 -0.664 1 93.53 79 ASN A C 1
ATOM 627 O O . ASN A 1 79 ? 5.855 -26.144 -1.143 1 93.53 79 ASN A O 1
ATOM 631 N N . LEU A 1 80 ? 4.702 -24.293 -1.028 1 92.28 80 LEU A N 1
ATOM 632 C CA . LEU A 1 80 ? 3.729 -24.727 -2.025 1 92.28 80 LEU A CA 1
ATOM 633 C C . LEU A 1 80 ? 4.379 -24.855 -3.398 1 92.28 80 LEU A C 1
ATOM 635 O O . LEU A 1 80 ? 4.056 -25.769 -4.16 1 92.28 80 LEU A O 1
ATOM 639 N N . LYS A 1 81 ? 5.303 -23.967 -3.638 1 90.93 81 LYS A N 1
ATOM 640 C CA . LYS A 1 81 ? 6.054 -24.051 -4.887 1 90.93 81 LYS A CA 1
ATOM 641 C C . LYS A 1 81 ? 6.855 -25.348 -4.962 1 90.93 81 LYS A C 1
ATOM 643 O O . LYS A 1 81 ? 6.872 -26.015 -5.999 1 90.93 81 LYS A O 1
ATOM 648 N N . SER A 1 82 ? 7.427 -25.714 -3.905 1 90.95 82 SER A N 1
ATOM 649 C CA . SER A 1 82 ? 8.186 -26.959 -3.831 1 90.95 82 SER A CA 1
ATOM 650 C C . SER A 1 82 ? 7.276 -28.171 -3.998 1 90.95 82 SER A C 1
ATOM 652 O O . SER A 1 82 ? 7.653 -29.152 -4.643 1 90.95 82 SER A O 1
ATOM 654 N N . GLU A 1 83 ? 6.163 -28.051 -3.436 1 87.61 83 GLU A N 1
ATOM 655 C CA . GLU A 1 83 ? 5.201 -29.144 -3.539 1 87.61 83 GLU A CA 1
ATOM 656 C C . GLU A 1 83 ? 4.734 -29.335 -4.979 1 87.61 83 GLU A C 1
ATOM 658 O O . GLU A 1 83 ? 4.639 -30.465 -5.462 1 87.61 83 GLU A O 1
ATOM 663 N N . VAL A 1 84 ? 4.501 -28.294 -5.604 1 86.19 84 VAL A N 1
ATOM 664 C CA . VAL A 1 84 ? 4.093 -28.357 -7.004 1 86.19 84 VAL A CA 1
ATOM 665 C C . VAL A 1 84 ? 5.212 -28.971 -7.841 1 86.19 84 VAL A C 1
ATOM 667 O O . VAL A 1 84 ? 4.962 -29.836 -8.684 1 86.19 84 VAL A O 1
ATOM 670 N N . GLU A 1 85 ? 6.427 -28.571 -7.58 1 84.84 85 GLU A N 1
ATOM 671 C CA . GLU A 1 85 ? 7.575 -29.1 -8.311 1 84.84 85 GLU A CA 1
ATOM 672 C C . GLU A 1 85 ? 7.747 -30.596 -8.06 1 84.84 85 GLU A C 1
ATOM 674 O O . GLU A 1 85 ? 8.059 -31.353 -8.981 1 84.84 85 GLU A O 1
ATOM 679 N N . ARG A 1 86 ? 7.495 -31.005 -6.872 1 85.89 86 ARG A N 1
ATOM 680 C CA . ARG A 1 86 ? 7.585 -32.417 -6.515 1 85.89 86 ARG A CA 1
ATOM 681 C C . ARG A 1 86 ? 6.52 -33.234 -7.24 1 85.89 86 ARG A C 1
ATOM 683 O O . ARG A 1 86 ? 6.811 -34.303 -7.78 1 85.89 86 ARG A O 1
ATOM 690 N N . LEU A 1 87 ? 5.377 -32.73 -7.346 1 80.66 87 LEU A N 1
ATOM 691 C CA . LEU A 1 87 ? 4.26 -33.422 -7.98 1 80.66 87 LEU A CA 1
ATOM 692 C C . LEU A 1 87 ? 4.45 -33.492 -9.491 1 80.66 87 LEU A C 1
ATOM 694 O O . LEU A 1 87 ? 4.038 -34.463 -10.129 1 80.66 87 LEU A O 1
ATOM 698 N N . LEU A 1 88 ? 5.114 -32.453 -9.994 1 78.53 88 LEU A N 1
ATOM 699 C CA . LEU A 1 88 ? 5.381 -32.428 -11.428 1 78.53 88 LEU A CA 1
ATOM 700 C C . LEU A 1 88 ? 6.536 -33.359 -11.783 1 78.53 88 LEU A C 1
ATOM 702 O O . LEU A 1 88 ? 6.587 -33.897 -12.892 1 78.53 88 LEU A O 1
ATOM 706 N N . GLY A 1 89 ? 7.598 -33.341 -11.008 1 72.31 89 GLY A N 1
ATOM 707 C CA . GLY A 1 89 ? 8.719 -34.243 -11.22 1 72.31 89 GLY A CA 1
ATOM 708 C C . GLY A 1 89 ? 8.35 -35.704 -11.047 1 72.31 89 GLY A C 1
ATOM 709 O O . GLY A 1 89 ? 8.897 -36.573 -11.729 1 72.31 89 GLY A O 1
ATOM 710 N N . ASP A 1 90 ? 7.556 -35.982 -10.134 1 61.03 90 ASP A N 1
ATOM 711 C CA . ASP A 1 90 ? 7.121 -37.36 -9.929 1 61.03 90 ASP A CA 1
ATOM 712 C C . ASP A 1 90 ? 6.268 -37.847 -11.097 1 61.03 90 ASP A C 1
ATOM 714 O O . ASP A 1 90 ? 6.266 -39.037 -11.418 1 61.03 90 ASP A O 1
ATOM 718 N N . GLY A 1 91 ? 5.58 -36.912 -11.776 1 53.09 91 GLY A N 1
ATOM 719 C CA . GLY A 1 91 ? 4.771 -37.289 -12.924 1 53.09 91 GLY A CA 1
ATOM 720 C C . GLY A 1 91 ? 5.566 -37.366 -14.214 1 53.09 91 GLY A C 1
ATOM 721 O O . GLY A 1 91 ? 4.999 -37.581 -15.287 1 53.09 91 GLY A O 1
ATOM 722 N N . SER A 1 92 ? 6.737 -36.841 -14.218 1 48.06 92 SER A N 1
ATOM 723 C CA . SER A 1 92 ? 7.525 -36.885 -15.446 1 48.06 92 SER A CA 1
ATOM 724 C C . SER A 1 92 ? 7.524 -38.283 -16.054 1 48.06 92 SER A C 1
ATOM 726 O O . SER A 1 92 ? 8.303 -38.57 -16.966 1 48.06 92 SER A O 1
ATOM 728 N N . SER A 1 93 ? 6.823 -39.297 -15.438 1 42.95 93 SER A N 1
ATOM 729 C CA . SER A 1 93 ? 6.919 -40.491 -16.271 1 42.95 93 SER A CA 1
ATOM 730 C C . SER A 1 93 ? 6.549 -40.186 -17.719 1 42.95 93 SER A C 1
ATOM 732 O O . SER A 1 93 ? 5.94 -39.153 -18.005 1 42.95 93 SER A O 1
ATOM 734 N N . ASP A 1 94 ? 6.472 -41.386 -18.581 1 41.32 94 ASP A N 1
ATOM 735 C CA . ASP A 1 94 ? 6.706 -41.863 -19.94 1 41.32 94 ASP A CA 1
ATOM 736 C C . ASP A 1 94 ? 5.697 -41.261 -20.915 1 41.32 94 ASP A C 1
ATOM 738 O O . ASP A 1 94 ? 5.655 -41.641 -22.087 1 41.32 94 ASP A O 1
ATOM 742 N N . MET A 1 95 ? 4.428 -40.804 -20.494 1 40.73 95 MET A N 1
ATOM 743 C CA . MET A 1 95 ? 3.628 -41.011 -21.698 1 40.73 95 MET A CA 1
ATOM 744 C C . MET A 1 95 ? 3.908 -39.923 -22.73 1 40.73 95 MET A C 1
ATOM 746 O O . MET A 1 95 ? 3.532 -38.766 -22.536 1 40.73 95 MET A O 1
ATOM 750 N N . GLN A 1 96 ? 5.14 -39.808 -23.315 1 40.56 96 GLN A N 1
ATOM 751 C CA . GLN A 1 96 ? 5.576 -39.194 -24.565 1 40.56 96 GLN A CA 1
ATOM 752 C C . GLN A 1 96 ? 4.447 -39.177 -25.592 1 40.56 96 GLN A C 1
ATOM 754 O O . GLN A 1 96 ? 4.695 -39.27 -26.796 1 40.56 96 GLN A O 1
ATOM 759 N N . GLY A 1 97 ? 3.21 -39.661 -25.27 1 40.44 97 GLY A N 1
ATOM 760 C CA . GLY A 1 97 ? 2.392 -39.756 -26.469 1 40.44 97 GLY A CA 1
ATOM 761 C C . GLY A 1 97 ? 2.173 -38.417 -27.149 1 40.44 97 GLY A C 1
ATOM 762 O O . GLY A 1 97 ? 2.228 -37.37 -26.501 1 40.44 97 GLY A O 1
ATOM 763 N N . THR A 1 98 ? 2.748 -38.173 -28.386 1 41.32 98 THR A N 1
ATOM 764 C CA . THR A 1 98 ? 2.52 -37.179 -29.429 1 41.32 98 THR A CA 1
ATOM 765 C C . THR A 1 98 ? 1.058 -36.743 -29.451 1 41.32 98 THR A C 1
ATOM 767 O O . THR A 1 98 ? 0.227 -37.372 -30.109 1 41.32 98 THR A O 1
ATOM 770 N N . GLN A 1 99 ? 0.362 -36.62 -28.268 1 47.99 99 GLN A N 1
ATOM 771 C CA . GLN A 1 99 ? -1.056 -36.347 -28.473 1 47.99 99 GLN A CA 1
ATOM 772 C C . GLN A 1 99 ? -1.26 -35.041 -29.235 1 47.99 99 GLN A C 1
ATOM 774 O O . GLN A 1 99 ? -0.63 -34.029 -28.923 1 47.99 99 GLN A O 1
ATOM 779 N N . THR A 1 100 ? -1.594 -35.14 -30.508 1 51.8 100 THR A N 1
ATOM 780 C CA . THR A 1 100 ? -2.092 -34.109 -31.411 1 51.8 100 THR A CA 1
ATOM 781 C C . THR A 1 100 ? -3.116 -33.222 -30.707 1 51.8 100 THR A C 1
ATOM 783 O O . THR A 1 100 ? -4.103 -33.718 -30.16 1 51.8 100 THR A O 1
ATOM 786 N N . PHE A 1 101 ? -2.706 -32.247 -29.969 1 58.87 101 PHE A N 1
ATOM 787 C CA . PHE A 1 101 ? -3.625 -31.341 -29.29 1 58.87 101 PHE A CA 1
ATOM 788 C C . PHE A 1 101 ? -4.494 -30.597 -30.296 1 58.87 101 PHE A C 1
ATOM 790 O O . PHE A 1 101 ? -4.079 -30.369 -31.434 1 58.87 101 PHE A O 1
ATOM 797 N N . GLY A 1 102 ? -5.764 -31.043 -30.453 1 60.98 102 GLY A N 1
ATOM 798 C CA . GLY A 1 102 ? -6.703 -30.391 -31.352 1 60.98 102 GLY A CA 1
ATOM 799 C C . GLY A 1 102 ? -6.512 -28.888 -31.427 1 60.98 102 GLY A C 1
ATOM 800 O O . GLY A 1 102 ? -5.71 -28.321 -30.682 1 60.98 102 GLY A O 1
ATOM 801 N N . ALA A 1 103 ? -7.037 -28.225 -32.433 1 72.35 103 ALA A N 1
ATOM 802 C CA . ALA A 1 103 ? -6.937 -26.817 -32.808 1 72.35 103 ALA A CA 1
ATOM 803 C C . ALA A 1 103 ? -7.285 -25.909 -31.632 1 72.35 103 ALA A C 1
ATOM 805 O O . ALA A 1 103 ? -6.805 -24.776 -31.551 1 72.35 103 ALA A O 1
ATOM 806 N N . ASP A 1 104 ? -7.922 -26.469 -30.509 1 79.91 104 ASP A N 1
ATOM 807 C CA . ASP A 1 104 ? -8.402 -25.595 -29.443 1 79.91 104 ASP A CA 1
ATOM 808 C C . ASP A 1 104 ? -7.674 -25.879 -28.131 1 79.91 104 ASP A C 1
ATOM 810 O O . ASP A 1 104 ? -8.232 -25.68 -27.05 1 79.91 104 ASP A O 1
ATOM 814 N N . LYS A 1 105 ? -6.442 -26.38 -28.27 1 78.75 105 LYS A N 1
ATOM 815 C CA . LYS A 1 105 ? -5.709 -26.687 -27.046 1 78.75 105 LYS A CA 1
ATOM 816 C C . LYS A 1 105 ? -4.385 -25.929 -26.992 1 78.75 105 LYS A C 1
ATOM 818 O O . LYS A 1 105 ? -3.755 -25.697 -28.026 1 78.75 105 LYS A O 1
ATOM 823 N N . LEU A 1 106 ? -4.053 -25.306 -25.837 1 76.57 106 LEU A N 1
ATOM 824 C CA . LEU A 1 106 ? -2.774 -24.648 -25.592 1 76.57 106 LEU A CA 1
ATOM 825 C C . LEU A 1 106 ? -1.95 -25.425 -24.571 1 76.57 106 LEU A C 1
ATOM 827 O O . LEU A 1 106 ? -2.481 -25.881 -23.556 1 76.57 106 LEU A O 1
ATOM 831 N N . VAL A 1 107 ? -0.759 -25.646 -24.924 1 78.4 107 VAL A N 1
ATOM 832 C CA . VAL A 1 107 ? 0.131 -26.365 -24.019 1 78.4 107 VAL A CA 1
ATOM 833 C C . VAL A 1 107 ? 0.98 -25.37 -23.23 1 78.4 107 VAL A C 1
ATOM 835 O O . VAL A 1 107 ? 1.626 -24.496 -23.812 1 78.4 107 VAL A O 1
ATOM 838 N N . ILE A 1 108 ? 0.885 -25.487 -21.9 1 81.62 108 ILE A N 1
ATOM 839 C CA . ILE A 1 108 ? 1.64 -24.594 -21.028 1 81.62 108 ILE A CA 1
ATOM 840 C C . ILE A 1 108 ? 2.727 -25.38 -20.299 1 81.62 108 ILE A C 1
ATOM 842 O O . ILE A 1 108 ? 2.49 -26.501 -19.842 1 81.62 108 ILE A O 1
ATOM 846 N N . ASP A 1 109 ? 3.896 -24.774 -20.332 1 82.41 109 ASP A N 1
ATOM 847 C CA . ASP A 1 109 ? 5.006 -25.335 -19.568 1 82.41 109 ASP A CA 1
ATOM 848 C C . ASP A 1 109 ? 4.917 -24.937 -18.096 1 82.41 109 ASP A C 1
ATOM 850 O O . ASP A 1 109 ? 5.007 -23.754 -17.761 1 82.41 109 ASP A O 1
ATOM 854 N N . LEU A 1 110 ? 4.86 -25.848 -17.25 1 79.45 110 LEU A N 1
ATOM 855 C CA . LEU A 1 110 ? 4.662 -25.596 -15.827 1 79.45 110 LEU A CA 1
ATOM 856 C C . LEU A 1 110 ? 5.943 -25.076 -15.183 1 79.45 110 LEU A C 1
ATOM 858 O O . LEU A 1 110 ? 5.908 -24.515 -14.085 1 79.45 110 LEU A O 1
ATOM 862 N N . LYS A 1 111 ? 7.049 -25.17 -15.819 1 78.8 111 LYS A N 1
ATOM 863 C CA . LYS A 1 111 ? 8.33 -24.697 -15.3 1 78.8 111 LYS A CA 1
ATOM 864 C C . LYS A 1 111 ? 8.589 -23.251 -15.711 1 78.8 111 LYS A C 1
ATOM 866 O O . LYS A 1 111 ? 9.512 -22.612 -15.202 1 78.8 111 LYS A O 1
ATOM 871 N N . ASP A 1 112 ? 7.719 -22.74 -16.618 1 85.15 112 ASP A N 1
ATOM 872 C CA . ASP A 1 112 ? 7.833 -21.35 -17.048 1 85.15 112 ASP A CA 1
ATOM 873 C C . ASP A 1 112 ? 7.349 -20.396 -15.959 1 85.15 112 ASP A C 1
ATOM 875 O O . ASP A 1 112 ? 6.18 -20.432 -15.569 1 85.15 112 ASP A O 1
ATOM 879 N N . PRO A 1 113 ? 8.232 -19.455 -15.526 1 83.33 113 PRO A N 1
ATOM 880 C CA . PRO A 1 113 ? 7.823 -18.517 -14.478 1 83.33 113 PRO A CA 1
ATOM 881 C C . PRO A 1 113 ? 6.814 -17.483 -14.974 1 83.33 113 PRO A C 1
ATOM 883 O O . PRO A 1 113 ? 6.124 -16.853 -14.168 1 83.33 113 PRO A O 1
ATOM 886 N N . ASN A 1 114 ? 6.724 -17.338 -16.264 1 86.84 114 ASN A N 1
ATOM 887 C CA . ASN A 1 114 ? 5.835 -16.326 -16.826 1 86.84 114 ASN A CA 1
ATOM 888 C C . ASN A 1 114 ? 4.586 -16.954 -17.438 1 86.84 114 ASN A C 1
ATOM 890 O O . ASN A 1 114 ? 3.918 -16.336 -18.268 1 86.84 114 ASN A O 1
ATOM 894 N N . ARG A 1 115 ? 4.335 -18.07 -16.951 1 87.92 115 ARG A N 1
ATOM 895 C CA . ARG A 1 115 ? 3.142 -18.729 -17.475 1 87.92 115 ARG A CA 1
ATOM 896 C C . ARG A 1 115 ? 1.878 -18.148 -16.851 1 87.92 115 ARG A C 1
ATOM 898 O O . ARG A 1 115 ? 1.921 -17.591 -15.752 1 87.92 115 ARG A O 1
ATOM 905 N N . PRO A 1 116 ? 0.682 -18.246 -17.582 1 88.67 116 PRO A N 1
ATOM 906 C CA . PRO A 1 116 ? -0.594 -17.884 -16.961 1 88.67 116 PRO A CA 1
ATOM 907 C C . PRO A 1 116 ? -0.955 -18.788 -15.785 1 88.67 116 PRO A C 1
ATOM 909 O O . PRO A 1 116 ? -0.795 -20.009 -15.867 1 88.67 116 PRO A O 1
ATOM 912 N N . ARG A 1 117 ? -1.379 -18.169 -14.679 1 89.96 117 ARG A N 1
ATOM 913 C CA . ARG A 1 117 ? -1.64 -18.944 -13.47 1 89.96 117 ARG A CA 1
ATOM 914 C C . ARG A 1 117 ? -3.016 -18.621 -12.898 1 89.96 117 ARG A C 1
ATOM 916 O O . ARG A 1 117 ? -3.641 -19.466 -12.255 1 89.96 117 ARG A O 1
ATOM 923 N N . PHE A 1 118 ? -3.515 -17.468 -13.235 1 92.49 118 PHE A N 1
ATOM 924 C CA . PHE A 1 118 ? -4.727 -16.994 -12.575 1 92.49 118 PHE A CA 1
ATOM 925 C C . PHE A 1 118 ? -5.907 -17.004 -13.539 1 92.49 118 PHE A C 1
ATOM 927 O O . PHE A 1 118 ? -5.756 -16.676 -14.718 1 92.49 118 PHE A O 1
ATOM 934 N N . THR A 1 119 ? -7.057 -17.326 -13.04 1 91.19 119 THR A N 1
ATOM 935 C CA . THR A 1 119 ? -8.3 -17.271 -13.801 1 91.19 119 THR A CA 1
ATOM 936 C C . THR A 1 119 ? -9.016 -15.943 -13.573 1 91.19 119 THR A C 1
ATOM 938 O O . THR A 1 119 ? -8.653 -15.183 -12.672 1 91.19 119 THR A O 1
ATOM 941 N N . LEU A 1 120 ? -9.955 -15.697 -14.439 1 89.82 120 LEU A N 1
ATOM 942 C CA . LEU A 1 120 ? -10.786 -14.507 -14.293 1 89.82 120 LEU A CA 1
ATOM 943 C C . LEU A 1 120 ? -11.537 -14.527 -12.966 1 89.82 120 LEU A C 1
ATOM 945 O O . LEU A 1 120 ? -11.69 -13.489 -12.318 1 89.82 120 LEU A O 1
ATOM 949 N N . GLN A 1 121 ? -11.915 -15.596 -12.536 1 91.14 121 GLN A N 1
ATOM 950 C CA . GLN A 1 121 ? -12.659 -15.737 -11.289 1 91.14 121 GLN A CA 1
ATOM 951 C C . GLN A 1 121 ? -11.793 -15.372 -10.087 1 91.14 121 GLN A C 1
ATOM 953 O O . GLN A 1 121 ? -12.271 -14.749 -9.136 1 91.14 121 GLN A O 1
ATOM 958 N N . GLU A 1 122 ? -10.571 -15.699 -10.203 1 90.8 122 GLU A N 1
ATOM 959 C CA . GLU A 1 122 ? -9.638 -15.436 -9.111 1 90.8 122 GLU A CA 1
ATOM 960 C C . GLU A 1 122 ? -9.315 -13.948 -9.007 1 90.8 122 GLU A C 1
ATOM 962 O O . GLU A 1 122 ? -8.985 -13.453 -7.927 1 90.8 122 GLU A O 1
ATOM 967 N N . LEU A 1 123 ? -9.403 -13.234 -10.155 1 92.87 123 LEU A N 1
ATOM 968 C CA . LEU A 1 123 ? -9.04 -11.821 -10.165 1 92.87 123 LEU A CA 1
ATOM 969 C C . LEU A 1 123 ? -10.281 -10.942 -10.271 1 92.87 123 LEU A C 1
ATOM 971 O O . LEU A 1 123 ? -10.172 -9.721 -10.406 1 92.87 123 LEU A O 1
ATOM 975 N N . LYS A 1 124 ? -11.381 -11.509 -10.178 1 92.46 124 LYS A N 1
ATOM 976 C CA . LYS A 1 124 ? -12.646 -10.833 -10.454 1 92.46 124 LYS A CA 1
ATOM 977 C C . LYS A 1 124 ? -12.806 -9.59 -9.583 1 92.46 124 LYS A C 1
ATOM 979 O O . LYS A 1 124 ? -13.07 -8.499 -10.093 1 92.46 124 LYS A O 1
ATOM 984 N N . ASP A 1 125 ? -12.62 -9.733 -8.341 1 92.72 125 ASP A N 1
ATOM 985 C CA . ASP A 1 125 ? -12.835 -8.627 -7.412 1 92.72 125 ASP A CA 1
ATOM 986 C C . ASP A 1 125 ? -11.864 -7.482 -7.688 1 92.72 125 ASP A C 1
ATOM 988 O O . ASP A 1 125 ? -12.259 -6.314 -7.696 1 92.72 125 ASP A O 1
ATOM 992 N N . VAL A 1 126 ? -10.635 -7.747 -7.948 1 93.93 126 VAL A N 1
ATOM 993 C CA . VAL A 1 126 ? -9.607 -6.736 -8.172 1 93.93 126 VAL A CA 1
ATOM 994 C C . VAL A 1 126 ? -9.886 -5.995 -9.478 1 93.93 126 VAL A C 1
ATOM 996 O O . VAL A 1 126 ? -9.817 -4.764 -9.527 1 93.93 126 VAL A O 1
ATOM 999 N N . LEU A 1 127 ? -10.312 -6.693 -10.453 1 94.47 127 LEU A N 1
ATOM 1000 C CA . LEU A 1 127 ? -10.607 -6.107 -11.756 1 94.47 127 LEU A CA 1
ATOM 1001 C C . LEU A 1 127 ? -11.855 -5.232 -11.689 1 94.47 127 LEU A C 1
ATOM 1003 O O . LEU A 1 127 ? -11.892 -4.15 -12.278 1 94.47 127 LEU A O 1
ATOM 1007 N N . GLN A 1 128 ? -12.752 -5.682 -10.983 1 95.85 128 GLN A N 1
ATOM 1008 C CA . GLN A 1 128 ? -13.977 -4.909 -10.813 1 95.85 128 GLN A CA 1
ATOM 1009 C C . GLN A 1 128 ? -13.706 -3.605 -10.068 1 95.85 128 GLN A C 1
ATOM 1011 O O . GLN A 1 128 ? -14.197 -2.545 -10.462 1 95.85 128 GLN A O 1
ATOM 1016 N N . GLU A 1 129 ? -12.946 -3.751 -9.054 1 95.69 129 GLU A N 1
ATOM 1017 C CA . GLU A 1 129 ? -12.605 -2.553 -8.293 1 95.69 129 GLU A CA 1
ATOM 1018 C C . GLU A 1 129 ? -11.817 -1.562 -9.146 1 95.69 129 GLU A C 1
ATOM 1020 O O . GLU A 1 129 ? -12.095 -0.361 -9.127 1 95.69 129 GLU A O 1
ATOM 1025 N N . ARG A 1 130 ? -10.875 -2.006 -9.786 1 94.19 130 ARG A N 1
ATOM 1026 C CA . ARG A 1 130 ? -10.085 -1.149 -10.665 1 94.19 130 ARG A CA 1
ATOM 1027 C C . ARG A 1 130 ? -10.976 -0.418 -11.663 1 94.19 130 ARG A C 1
ATOM 1029 O O . ARG A 1 130 ? -10.83 0.789 -11.865 1 94.19 130 ARG A O 1
ATOM 1036 N N . ASN A 1 131 ? -11.896 -1.134 -12.265 1 95.43 131 ASN A N 1
ATOM 1037 C CA . ASN A 1 131 ? -12.778 -0.543 -13.266 1 95.43 131 ASN A CA 1
ATOM 1038 C C . ASN A 1 131 ? -13.7 0.507 -12.651 1 95.43 131 ASN A C 1
ATOM 1040 O O . ASN A 1 131 ? -13.935 1.558 -13.248 1 95.43 131 ASN A O 1
ATOM 1044 N N . GLN A 1 132 ? -14.197 0.15 -11.529 1 97.8 132 GLN A N 1
ATOM 1045 C CA . GLN A 1 132 ? -15.046 1.098 -10.815 1 97.8 132 GLN A CA 1
ATOM 1046 C C . GLN A 1 132 ? -14.279 2.372 -10.471 1 97.8 132 GLN A C 1
ATOM 1048 O O . GLN A 1 132 ? -14.793 3.479 -10.648 1 97.8 132 GLN A O 1
ATOM 1053 N N . LEU A 1 133 ? -13.067 2.243 -9.998 1 96.62 133 LEU A N 1
ATOM 1054 C CA . LEU A 1 133 ? -12.227 3.383 -9.645 1 96.62 133 LEU A CA 1
ATOM 1055 C C . LEU A 1 133 ? -11.902 4.221 -10.876 1 96.62 133 LEU A C 1
ATOM 1057 O O . LEU A 1 133 ? -11.884 5.452 -10.807 1 96.62 133 LEU A O 1
ATOM 1061 N N . LYS A 1 134 ? -11.666 3.608 -11.958 1 95.95 134 LYS A N 1
ATOM 1062 C CA . LYS A 1 134 ? -11.401 4.32 -13.205 1 95.95 134 LYS A CA 1
ATOM 1063 C C . LYS A 1 134 ? -12.585 5.198 -13.599 1 95.95 134 LYS A C 1
ATOM 1065 O O . LYS A 1 134 ? -12.406 6.361 -13.968 1 95.95 134 LYS A O 1
ATOM 1070 N N . THR A 1 135 ? -13.715 4.67 -13.511 1 97.99 135 THR A N 1
ATOM 1071 C CA . THR A 1 135 ? -14.931 5.401 -13.848 1 97.99 135 THR A CA 1
ATOM 1072 C C . THR A 1 135 ? -15.14 6.572 -12.892 1 97.99 135 THR A C 1
ATOM 1074 O O . THR A 1 135 ? -15.425 7.69 -13.325 1 97.99 135 THR A O 1
ATOM 1077 N N . GLN A 1 136 ? -15.007 6.259 -11.617 1 97.35 136 GLN A N 1
ATOM 1078 C CA . GLN A 1 136 ? -15.192 7.302 -10.613 1 97.35 136 GLN A CA 1
ATOM 1079 C C . GLN A 1 136 ? -14.181 8.43 -10.798 1 97.35 136 GLN A C 1
ATOM 1081 O O . GLN A 1 136 ? -14.519 9.605 -10.641 1 97.35 136 GLN A O 1
ATOM 1086 N N . LEU A 1 137 ? -12.946 8.071 -11.111 1 97.5 137 LEU A N 1
ATOM 1087 C CA . LEU A 1 137 ? -11.91 9.076 -11.323 1 97.5 137 LEU A CA 1
ATOM 1088 C C . LEU A 1 137 ? -12.234 9.943 -12.536 1 97.5 137 LEU A C 1
ATOM 1090 O O . LEU A 1 137 ? -12.091 11.167 -12.485 1 97.5 137 LEU A O 1
ATOM 1094 N N . LEU A 1 138 ? -12.689 9.34 -13.589 1 97.55 138 LEU A N 1
ATOM 1095 C CA . LEU A 1 138 ? -13.073 10.072 -14.791 1 97.55 138 LEU A CA 1
ATOM 1096 C C . LEU A 1 138 ? -14.185 11.07 -14.487 1 97.55 138 LEU A C 1
ATOM 1098 O O . LEU A 1 138 ? -14.121 12.226 -14.913 1 97.55 138 LEU A O 1
ATOM 1102 N N . LEU A 1 139 ? -15.146 10.673 -13.735 1 97.09 139 LEU A N 1
ATOM 1103 C CA . LEU A 1 139 ? -16.273 11.529 -13.381 1 97.09 139 LEU A CA 1
ATOM 1104 C C . LEU A 1 139 ? -15.821 12.679 -12.487 1 97.09 139 LEU A C 1
ATOM 1106 O O . LEU A 1 139 ? -16.224 13.827 -12.694 1 97.09 139 LEU A O 1
ATOM 1110 N N . ALA A 1 140 ? -14.974 12.407 -11.567 1 96.12 140 ALA A N 1
ATOM 1111 C CA . ALA A 1 140 ? -14.466 13.435 -10.664 1 96.12 140 ALA A CA 1
ATOM 1112 C C . ALA A 1 140 ? -13.638 14.47 -11.421 1 96.12 140 ALA A C 1
ATOM 1114 O O . ALA A 1 140 ? -13.73 15.669 -11.146 1 96.12 140 ALA A O 1
ATOM 1115 N N . GLN A 1 141 ? -12.858 13.94 -12.33 1 96.01 141 GLN A N 1
ATOM 1116 C CA . GLN A 1 141 ? -12.017 14.832 -13.121 1 96.01 141 GLN A CA 1
ATOM 1117 C C . GLN A 1 141 ? -12.862 15.751 -13.998 1 96.01 141 GLN A C 1
ATOM 1119 O O . GLN A 1 141 ? -12.537 16.929 -14.166 1 96.01 141 GLN A O 1
ATOM 1124 N N . GLU A 1 142 ? -13.929 15.298 -14.518 1 95.99 142 GLU A N 1
ATOM 1125 C CA . GLU A 1 142 ? -14.84 16.117 -15.314 1 95.99 142 GLU A CA 1
ATOM 1126 C C . GLU A 1 142 ? -15.517 17.182 -14.456 1 95.99 142 GLU A C 1
ATOM 1128 O O . GLU A 1 142 ? -15.611 18.343 -14.86 1 95.99 142 GLU A O 1
ATOM 1133 N N . GLU A 1 143 ? -15.984 16.771 -13.353 1 95.47 143 GLU A N 1
ATOM 1134 C CA . GLU A 1 143 ? -16.605 17.717 -12.432 1 95.47 143 GLU A CA 1
ATOM 1135 C C . GLU A 1 143 ? -15.616 18.797 -12 1 95.47 143 GLU A C 1
ATOM 1137 O O . GLU A 1 143 ? -15.973 19.974 -11.915 1 95.47 143 GLU A O 1
ATOM 1142 N N . LEU A 1 144 ? -14.409 18.379 -11.73 1 95.04 144 LEU A N 1
ATOM 1143 C CA . LEU A 1 144 ? -13.355 19.302 -11.324 1 95.04 144 LEU A CA 1
ATOM 1144 C C . LEU A 1 144 ? -13.103 20.348 -12.405 1 95.04 144 LEU A C 1
ATOM 1146 O O . LEU A 1 144 ? -12.943 21.533 -12.103 1 95.04 144 LEU A O 1
ATOM 1150 N N . GLN A 1 145 ? -13.062 19.903 -13.588 1 94.63 145 GLN A N 1
ATOM 1151 C CA . GLN A 1 145 ? -12.853 20.825 -14.699 1 94.63 145 GLN A CA 1
ATOM 1152 C C . GLN A 1 145 ? -13.986 21.842 -14.79 1 94.63 145 GLN A C 1
ATOM 1154 O O . GLN A 1 145 ? -13.753 23.013 -15.101 1 94.63 145 GLN A O 1
ATOM 1159 N N . LEU A 1 146 ? -15.192 21.405 -14.58 1 94.02 146 LEU A N 1
ATOM 1160 C CA . LEU A 1 146 ? -16.349 22.292 -14.61 1 94.02 146 LEU A CA 1
ATOM 1161 C C . LEU A 1 146 ? -16.23 23.377 -13.544 1 94.02 146 LEU A C 1
ATOM 1163 O O . LEU A 1 146 ? -16.442 24.558 -13.828 1 94.02 146 LEU A O 1
ATOM 1167 N N . TYR A 1 147 ? -15.806 23.04 -12.372 1 92.97 147 TYR A N 1
ATOM 1168 C CA . TYR A 1 147 ? -15.7 24 -11.279 1 92.97 147 TYR A CA 1
ATOM 1169 C C . TYR A 1 147 ? -14.517 24.937 -11.489 1 92.97 147 TYR A C 1
ATOM 1171 O O . TYR A 1 147 ? -14.579 26.116 -11.131 1 92.97 147 TYR A O 1
ATOM 1179 N N . LYS A 1 148 ? -13.425 24.366 -12.022 1 92.3 148 LYS A N 1
ATOM 1180 C CA . LYS A 1 148 ? -12.264 25.198 -12.322 1 92.3 148 LYS A CA 1
ATOM 1181 C C . LYS A 1 148 ? -12.624 26.313 -13.301 1 92.3 148 LYS A C 1
ATOM 1183 O O . LYS A 1 148 ? -12.232 27.465 -13.108 1 92.3 148 LYS A O 1
ATOM 1188 N N . ARG A 1 149 ? -13.424 25.972 -14.267 1 91.14 149 ARG A N 1
ATOM 1189 C CA . ARG A 1 149 ? -13.861 26.947 -15.262 1 91.14 149 ARG A CA 1
ATOM 1190 C C . ARG A 1 149 ? -14.761 28.005 -14.633 1 91.14 149 ARG A C 1
ATOM 1192 O O . ARG A 1 149 ? -14.675 29.185 -14.977 1 91.14 149 ARG A O 1
ATOM 1199 N N . GLN A 1 150 ? -15.609 27.603 -13.729 1 88.2 150 GLN A N 1
ATOM 1200 C CA . GLN A 1 150 ? -16.53 28.519 -13.063 1 88.2 150 GLN A CA 1
ATOM 1201 C C . GLN A 1 150 ? -15.776 29.532 -12.207 1 88.2 150 GLN A C 1
ATOM 1203 O O . GLN A 1 150 ? -16.121 30.715 -12.186 1 88.2 150 GLN A O 1
ATOM 1208 N N . VAL A 1 151 ? -14.775 29.076 -11.571 1 86.67 151 VAL A N 1
ATOM 1209 C CA . VAL A 1 151 ? -13.992 29.942 -10.696 1 86.67 151 VAL A CA 1
ATOM 1210 C C . VAL A 1 151 ? -13.17 30.918 -11.534 1 86.67 151 VAL A C 1
ATOM 1212 O O . VAL A 1 151 ? -13.038 32.092 -11.18 1 86.67 151 VAL A O 1
ATOM 1215 N N . GLU A 1 152 ? -12.635 30.342 -12.591 1 85.28 152 GLU A N 1
ATOM 1216 C CA . GLU A 1 152 ? -11.867 31.192 -13.496 1 85.28 152 GLU A CA 1
ATOM 1217 C C . GLU A 1 152 ? -12.749 32.267 -14.125 1 85.28 152 GLU A C 1
ATOM 1219 O O . GLU A 1 152 ? -12.334 33.421 -14.253 1 85.28 152 GLU A O 1
ATOM 1224 N N . LEU A 1 153 ? -13.936 31.93 -14.508 1 84.8 153 LEU A N 1
ATOM 1225 C CA . LEU A 1 153 ? -14.873 32.878 -15.101 1 84.8 153 LEU A CA 1
ATOM 1226 C C . LEU A 1 153 ? -15.289 33.938 -14.087 1 84.8 153 LEU A C 1
ATOM 1228 O O . LEU A 1 153 ? -15.395 35.119 -14.425 1 84.8 153 LEU A O 1
ATOM 1232 N N . ALA A 1 154 ? -15.522 33.658 -12.839 1 78.74 154 ALA A N 1
ATOM 1233 C CA . ALA A 1 154 ? -15.906 34.596 -11.788 1 78.74 154 ALA A CA 1
ATOM 1234 C C . ALA A 1 154 ? -14.764 35.555 -11.465 1 78.74 154 ALA A C 1
ATOM 1236 O O . ALA A 1 154 ? -14.996 36.73 -11.168 1 78.74 154 ALA A O 1
ATOM 1237 N N . ALA A 1 155 ? -13.597 35.11 -11.623 1 76.82 155 ALA A N 1
ATOM 1238 C CA . ALA A 1 155 ? -12.434 35.951 -11.352 1 76.82 155 ALA A CA 1
ATOM 1239 C C . ALA A 1 155 ? -12.253 37.004 -12.441 1 76.82 155 ALA A C 1
ATOM 1241 O O . ALA A 1 155 ? -11.868 38.141 -12.156 1 76.82 155 ALA A O 1
ATOM 1242 N N . VAL A 1 156 ? -12.552 36.645 -13.694 1 78.41 156 VAL A N 1
ATOM 1243 C CA . VAL A 1 156 ? -12.419 37.57 -14.815 1 78.41 156 VAL A CA 1
ATOM 1244 C C . VAL A 1 156 ? -13.524 38.622 -14.751 1 78.41 156 VAL A C 1
ATOM 1246 O O . VAL A 1 156 ? -13.298 39.789 -15.079 1 78.41 156 VAL A O 1
ATOM 1249 N N . LYS A 1 157 ? -14.666 38.318 -14.288 1 76.61 157 LYS A N 1
ATOM 1250 C CA . LYS A 1 157 ? -15.778 39.263 -14.226 1 76.61 157 LYS A CA 1
ATOM 1251 C C . LYS A 1 157 ? -15.591 40.257 -13.084 1 76.61 157 LYS A C 1
ATOM 1253 O O . LYS A 1 157 ? -16.13 41.365 -13.124 1 76.61 157 LYS A O 1
ATOM 1258 N N . SER A 1 158 ? -14.892 39.874 -12.088 1 69.98 158 SER A N 1
ATOM 1259 C CA . SER A 1 158 ? -14.673 40.761 -10.951 1 69.98 158 SER A CA 1
ATOM 1260 C C . SER A 1 158 ? -13.525 41.729 -11.217 1 69.98 158 SER A C 1
ATOM 1262 O O . SER A 1 158 ? -13.27 42.632 -10.418 1 69.98 158 SER A O 1
ATOM 1264 N N . LEU A 1 159 ? -12.714 41.491 -12.27 1 61.42 159 LEU A N 1
ATOM 1265 C CA . LEU A 1 159 ? -11.696 42.461 -12.658 1 61.42 159 LEU A CA 1
ATOM 1266 C C . LEU A 1 159 ? -12.272 43.502 -13.612 1 61.42 159 LEU A C 1
ATOM 1268 O O . LEU A 1 159 ? -11.933 44.684 -13.526 1 61.42 159 LEU A O 1
ATOM 1272 N N . MET B 1 1 ? -22.124 23.968 13.364 1 30.87 1 MET B N 1
ATOM 1273 C CA . MET B 1 1 ? -20.794 24.057 12.768 1 30.87 1 MET B CA 1
ATOM 1274 C C . MET B 1 1 ? -20.09 22.705 12.806 1 30.87 1 MET B C 1
ATOM 1276 O O . MET B 1 1 ? -19.573 22.298 13.848 1 30.87 1 MET B O 1
ATOM 1280 N N . GLU B 1 2 ? -20.517 21.567 12.355 1 42.81 2 GLU B N 1
ATOM 1281 C CA . GLU B 1 2 ? -20.166 20.151 12.366 1 42.81 2 GLU B CA 1
ATOM 1282 C C . GLU B 1 2 ? -18.663 19.953 12.189 1 42.81 2 GLU B C 1
ATOM 1284 O O . GLU B 1 2 ? -18.043 20.598 11.341 1 42.81 2 GLU B O 1
ATOM 1289 N N . ASP B 1 3 ? -17.74 19.492 13.163 1 48.76 3 ASP B N 1
ATOM 1290 C CA . ASP B 1 3 ? -16.312 19.595 13.443 1 48.76 3 ASP B CA 1
ATOM 1291 C C . ASP B 1 3 ? -15.483 19.039 12.287 1 48.76 3 ASP B C 1
ATOM 1293 O O . ASP B 1 3 ? -15.503 17.835 12.025 1 48.76 3 ASP B O 1
ATOM 1297 N N . GLN B 1 4 ? -15.509 19.714 11.224 1 52.04 4 GLN B 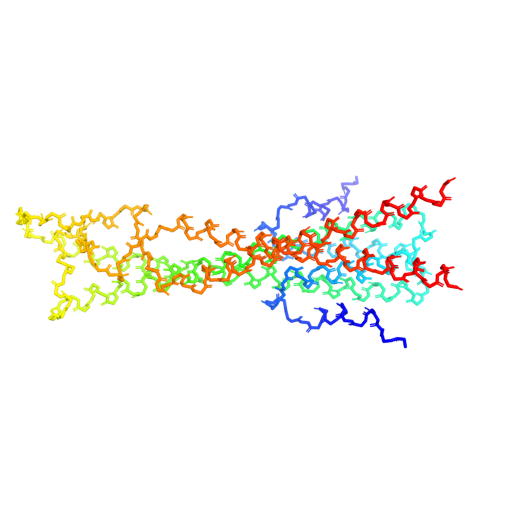N 1
ATOM 1298 C CA . GLN B 1 4 ? -14.715 19.465 10.026 1 52.04 4 GLN B CA 1
ATOM 1299 C C . GLN B 1 4 ? -13.444 18.689 10.359 1 52.04 4 GLN B C 1
ATOM 1301 O O . GLN B 1 4 ? -12.967 17.892 9.549 1 52.04 4 GLN B O 1
ATOM 1306 N N . ASP B 1 5 ? -12.911 18.921 11.626 1 58.83 5 ASP B N 1
ATOM 1307 C CA . ASP B 1 5 ? -11.633 18.367 12.062 1 58.83 5 ASP B CA 1
ATOM 1308 C C . ASP B 1 5 ? -11.809 16.958 12.625 1 58.83 5 ASP B C 1
ATOM 1310 O O . ASP B 1 5 ? -10.827 16.272 12.915 1 58.83 5 ASP B O 1
ATOM 1314 N N . ALA B 1 6 ? -13.039 16.578 12.943 1 66.43 6 ALA B N 1
ATOM 1315 C CA . ALA B 1 6 ? -13.229 15.336 13.687 1 66.43 6 ALA B CA 1
ATOM 1316 C C . ALA B 1 6 ? -13.018 14.12 12.788 1 66.43 6 ALA B C 1
ATOM 1318 O O . ALA B 1 6 ? -12.451 13.113 13.218 1 66.43 6 ALA B O 1
ATOM 1319 N N . ALA B 1 7 ? -13.347 14.241 11.607 1 82.08 7 ALA B N 1
ATOM 1320 C CA . ALA B 1 7 ? -13.354 13.041 10.774 1 82.08 7 ALA B CA 1
ATOM 1321 C C . ALA B 1 7 ? -11.932 12.587 10.455 1 82.08 7 ALA B C 1
ATOM 1323 O O . ALA B 1 7 ? -11.588 11.419 10.651 1 82.08 7 ALA B O 1
ATOM 1324 N N . PRO B 1 8 ? -11.088 13.468 10.249 1 86.12 8 PRO B N 1
ATOM 1325 C CA . PRO B 1 8 ? -9.723 13.023 9.957 1 86.12 8 PRO B CA 1
ATOM 1326 C C . PRO B 1 8 ? -9.008 12.466 11.186 1 86.12 8 PRO B C 1
ATOM 1328 O O . PRO B 1 8 ? -8.144 11.594 11.059 1 86.12 8 PRO B O 1
ATOM 1331 N N . ALA B 1 9 ? -9.404 12.854 12.339 1 91.5 9 ALA B N 1
ATOM 1332 C CA . ALA B 1 9 ? -8.725 12.428 13.56 1 91.5 9 ALA B CA 1
ATOM 1333 C C . ALA B 1 9 ? -9.027 10.966 13.875 1 91.5 9 ALA B C 1
ATOM 1335 O O . ALA B 1 9 ? -8.326 10.338 14.672 1 91.5 9 ALA B O 1
ATOM 1336 N N . LEU B 1 10 ? -10.033 10.427 13.288 1 94.06 10 LEU B N 1
ATOM 1337 C CA . LEU B 1 10 ? -10.414 9.039 13.521 1 94.06 10 LEU B CA 1
ATOM 1338 C C . LEU B 1 10 ? -9.328 8.087 13.03 1 94.06 10 LEU B C 1
ATOM 1340 O O . LEU B 1 10 ? -9.242 6.946 13.491 1 94.06 10 LEU B O 1
ATOM 1344 N N . ALA B 1 11 ? -8.535 8.515 12.146 1 94.94 11 ALA B N 1
ATOM 1345 C CA . ALA B 1 11 ? -7.464 7.689 11.594 1 94.94 11 ALA B CA 1
ATOM 1346 C C . ALA B 1 11 ? -6.474 7.276 12.679 1 94.94 11 ALA B C 1
ATOM 1348 O O . ALA B 1 11 ? -5.898 6.187 12.621 1 94.94 11 ALA B O 1
ATOM 1349 N N . PHE B 1 12 ? -6.366 8.057 13.744 1 95.49 12 PHE B N 1
ATOM 1350 C CA . PHE B 1 12 ? -5.411 7.791 14.813 1 95.49 12 PHE B CA 1
ATOM 1351 C C . PHE B 1 12 ? -5.874 6.621 15.674 1 95.49 12 PHE B C 1
ATOM 1353 O O . PHE B 1 12 ? -5.082 6.039 16.417 1 95.49 12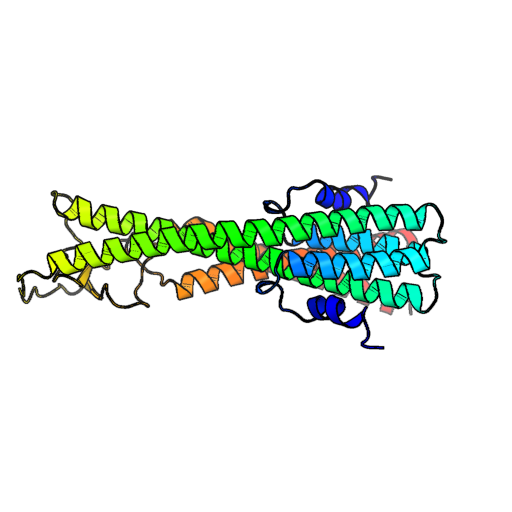 PHE B O 1
ATOM 1360 N N . GLU B 1 13 ? -7.098 6.256 15.532 1 95.22 13 GLU B N 1
ATOM 1361 C CA . GLU B 1 13 ? -7.672 5.212 16.376 1 95.22 13 GLU B CA 1
ATOM 1362 C C . GLU B 1 13 ? -7.6 3.849 15.694 1 95.22 13 GLU B C 1
ATOM 1364 O O . GLU B 1 13 ? -7.839 2.819 16.328 1 95.22 13 GLU B O 1
ATOM 1369 N N . LYS B 1 14 ? -7.287 3.87 14.492 1 94.85 14 LYS B N 1
ATOM 1370 C CA . LYS B 1 14 ? -7.217 2.621 13.74 1 94.85 14 LYS B CA 1
ATOM 1371 C C . LYS B 1 14 ? -5.974 1.82 14.118 1 94.85 14 LYS B C 1
ATOM 1373 O O . LYS B 1 14 ? -4.981 2.386 14.58 1 94.85 14 LYS B O 1
ATOM 1378 N N . ASP B 1 15 ? -6.145 0.504 13.848 1 94.84 15 ASP B N 1
ATOM 1379 C CA . ASP B 1 15 ? -4.967 -0.352 13.95 1 94.84 15 ASP B CA 1
ATOM 1380 C C . ASP B 1 15 ? -4.055 -0.177 12.738 1 94.84 15 ASP B C 1
ATOM 1382 O O . ASP B 1 15 ? -4.531 0.052 11.624 1 94.84 15 ASP B O 1
ATOM 1386 N N . ALA B 1 16 ? -2.784 -0.387 12.921 1 92.85 16 ALA B N 1
ATOM 1387 C CA . ALA B 1 16 ? -1.775 -0.16 11.89 1 92.85 16 ALA B CA 1
ATOM 1388 C C . ALA B 1 16 ? -2.08 -0.974 10.636 1 92.85 16 ALA B C 1
ATOM 1390 O O . ALA B 1 16 ? -1.924 -0.481 9.516 1 92.85 16 ALA B O 1
ATOM 1391 N N . PHE B 1 17 ? -2.639 -2.128 10.821 1 90.56 17 PHE B N 1
ATOM 1392 C CA . PHE B 1 17 ? -2.82 -3.031 9.692 1 90.56 17 PHE B CA 1
ATOM 1393 C C . PHE B 1 17 ? -4.085 -2.684 8.917 1 90.56 17 PHE B C 1
ATOM 1395 O O . PHE B 1 17 ? -4.294 -3.176 7.806 1 90.56 17 PHE B O 1
ATOM 1402 N N . GLU B 1 18 ? -4.844 -1.804 9.54 1 93.09 18 GLU B N 1
ATOM 1403 C CA . GLU B 1 18 ? -6.09 -1.412 8.889 1 93.09 18 GLU B CA 1
ATOM 1404 C C . GLU B 1 18 ? -5.94 -0.076 8.167 1 93.09 18 GLU B C 1
ATOM 1406 O O . GLU B 1 18 ? -6.868 0.381 7.496 1 93.09 18 GLU B O 1
ATOM 1411 N N . LEU B 1 19 ? -4.807 0.421 8.291 1 94.33 19 LEU B N 1
ATOM 1412 C CA . LEU B 1 19 ? -4.594 1.751 7.732 1 94.33 19 LEU B CA 1
ATOM 1413 C C . LEU B 1 19 ? -4.588 1.706 6.208 1 94.33 19 LEU B C 1
ATOM 1415 O O . LEU B 1 19 ? -4.038 0.776 5.612 1 94.33 19 LEU B O 1
ATOM 1419 N N . THR B 1 20 ? -5.215 2.718 5.62 1 92.3 20 THR B N 1
ATOM 1420 C CA . THR B 1 20 ? -5.198 2.936 4.177 1 92.3 20 THR B CA 1
ATOM 1421 C C . THR B 1 20 ? -4.456 4.224 3.834 1 92.3 20 THR B C 1
ATOM 1423 O O . THR B 1 20 ? -4.09 4.993 4.726 1 92.3 20 THR B O 1
ATOM 1426 N N . VAL B 1 21 ? -4.211 4.446 2.615 1 91.19 21 VAL B N 1
ATOM 1427 C CA . VAL B 1 21 ? -3.546 5.671 2.186 1 91.19 21 VAL B CA 1
ATOM 1428 C C . VAL B 1 21 ? -4.394 6.882 2.571 1 91.19 21 VAL B C 1
ATOM 1430 O O . VAL B 1 21 ? -3.859 7.928 2.947 1 91.19 21 VAL B O 1
ATOM 1433 N N . GLU B 1 22 ? -5.704 6.7 2.537 1 91.8 22 GLU B N 1
ATOM 1434 C CA . GLU B 1 22 ? -6.605 7.775 2.941 1 91.8 22 GLU B CA 1
ATOM 1435 C C . GLU B 1 22 ? -6.39 8.154 4.404 1 91.8 22 GLU B C 1
ATOM 1437 O O . GLU B 1 22 ? -6.428 9.335 4.757 1 91.8 22 GLU B O 1
ATOM 1442 N N . ASP B 1 23 ? -6.164 7.205 5.149 1 95.58 23 ASP B N 1
ATOM 1443 C CA . ASP B 1 23 ? -5.918 7.448 6.567 1 95.58 23 ASP B CA 1
ATOM 1444 C C . ASP B 1 23 ? -4.634 8.25 6.772 1 95.58 23 ASP B C 1
ATOM 1446 O O . ASP B 1 23 ? -4.569 9.113 7.65 1 95.58 23 ASP B O 1
ATOM 1450 N N . VAL B 1 24 ? -3.631 7.923 5.996 1 95.16 24 VAL B N 1
ATOM 1451 C CA . VAL B 1 24 ? -2.364 8.636 6.118 1 95.16 24 VAL B CA 1
ATOM 1452 C C . VAL B 1 24 ? -2.56 10.105 5.751 1 95.16 24 VAL B C 1
ATOM 1454 O O . VAL B 1 24 ? -1.998 10.993 6.395 1 95.16 24 VAL B O 1
ATOM 1457 N N . TYR B 1 25 ? -3.398 10.317 4.772 1 93.83 25 TYR B N 1
ATOM 1458 C CA . TYR B 1 25 ? -3.7 11.691 4.388 1 93.83 25 TYR B CA 1
ATOM 1459 C C . TYR B 1 25 ? -4.451 12.416 5.499 1 93.83 25 TYR B C 1
ATOM 1461 O O . TYR B 1 25 ? -4.186 13.589 5.773 1 93.83 25 TYR B O 1
ATOM 1469 N N . ASP B 1 26 ? -5.338 11.731 6.097 1 95.05 26 ASP B N 1
ATOM 1470 C CA . ASP B 1 26 ? -6.059 12.301 7.231 1 95.05 26 ASP B CA 1
ATOM 1471 C C . ASP B 1 26 ? -5.103 12.649 8.37 1 95.05 26 ASP B C 1
ATOM 1473 O O . ASP B 1 26 ? -5.188 13.735 8.948 1 95.05 26 ASP B O 1
ATOM 1477 N N . ILE B 1 27 ? -4.231 11.783 8.662 1 97.01 27 ILE B N 1
ATOM 1478 C CA . ILE B 1 27 ? -3.229 11.995 9.702 1 97.01 27 ILE B CA 1
ATOM 1479 C C . ILE B 1 27 ? -2.353 13.191 9.338 1 97.01 27 ILE B C 1
ATOM 1481 O O . ILE B 1 27 ? -2.118 14.072 10.169 1 97.01 27 ILE B O 1
ATOM 1485 N N . SER B 1 28 ? -1.901 13.259 8.136 1 96.09 28 SER B N 1
ATOM 1486 C CA . SER B 1 28 ? -1.056 14.352 7.666 1 96.09 28 SER B CA 1
ATOM 1487 C C . SER B 1 28 ? -1.772 15.693 7.784 1 96.09 28 SER B C 1
ATOM 1489 O O . SER B 1 28 ? -1.158 16.702 8.137 1 96.09 28 SER B O 1
ATOM 1491 N N . TYR B 1 29 ? -3.021 15.644 7.465 1 94.29 29 TYR B N 1
ATOM 1492 C CA . TYR B 1 29 ? -3.832 16.854 7.552 1 94.29 29 TYR B CA 1
ATOM 1493 C C . TYR B 1 29 ? -3.877 17.377 8.983 1 94.29 29 TYR B C 1
ATOM 1495 O O . TYR B 1 29 ? -3.65 18.565 9.223 1 94.29 29 TYR B O 1
ATOM 1503 N N . VAL B 1 30 ? -4.136 16.561 9.933 1 95.02 30 VAL B N 1
ATOM 1504 C CA . VAL B 1 30 ? -4.258 16.94 11.336 1 95.02 30 VAL B CA 1
ATOM 1505 C C . VAL B 1 30 ? -2.913 17.443 11.856 1 95.02 30 VAL B C 1
ATOM 1507 O O . VAL B 1 30 ? -2.843 18.49 12.503 1 95.02 30 VAL B O 1
ATOM 1510 N N . ILE B 1 31 ? -1.853 16.751 11.514 1 94.91 31 ILE B N 1
ATOM 1511 C CA . ILE B 1 31 ? -0.514 17.12 11.96 1 94.91 31 ILE B CA 1
ATOM 1512 C C . ILE B 1 31 ? -0.11 18.453 11.333 1 94.91 31 ILE B C 1
ATOM 1514 O O . ILE B 1 31 ? 0.469 19.311 12.003 1 94.91 31 ILE B O 1
ATOM 1518 N N . GLY B 1 32 ? -0.418 18.608 10.069 1 91.9 32 GLY B N 1
ATOM 1519 C CA . GLY B 1 32 ? -0.131 19.868 9.401 1 91.9 32 GLY B CA 1
ATOM 1520 C C . GLY B 1 32 ? -0.819 21.056 10.047 1 91.9 32 GLY B C 1
ATOM 1521 O O . GLY B 1 32 ? -0.201 22.104 10.248 1 91.9 32 GLY B O 1
ATOM 1522 N N . ARG B 1 33 ? -2.046 20.939 10.364 1 90.89 33 ARG B N 1
ATOM 1523 C CA . ARG B 1 33 ? -2.801 21.994 11.033 1 90.89 33 ARG B CA 1
ATOM 1524 C C . ARG B 1 33 ? -2.179 22.342 12.381 1 90.89 33 ARG B C 1
ATOM 1526 O O . ARG B 1 33 ? -2.067 23.517 12.734 1 90.89 33 ARG B O 1
ATOM 1533 N N . ASP B 1 34 ? -1.764 21.371 13.099 1 90.15 34 ASP B N 1
ATOM 1534 C CA . ASP B 1 34 ? -1.154 21.597 14.406 1 90.15 34 ASP B CA 1
ATOM 1535 C C . ASP B 1 34 ? 0.203 22.284 14.267 1 90.15 34 ASP B C 1
ATOM 1537 O O . ASP B 1 34 ? 0.561 23.133 15.086 1 90.15 34 ASP B O 1
ATOM 1541 N N . LEU B 1 35 ? 0.916 21.917 13.261 1 88.48 35 LEU B N 1
ATOM 1542 C CA . LEU B 1 35 ? 2.214 22.538 13.018 1 88.48 35 LEU B CA 1
ATOM 1543 C C . LEU B 1 35 ? 2.055 24.017 12.684 1 88.48 35 LEU B C 1
ATOM 1545 O O . LEU B 1 35 ? 2.877 24.842 13.089 1 88.48 35 LEU B O 1
ATOM 1549 N N . LEU B 1 36 ? 0.982 24.358 11.994 1 86.81 36 LEU B N 1
ATOM 1550 C CA . LEU B 1 36 ? 0.719 25.741 11.611 1 86.81 36 LEU B CA 1
ATOM 1551 C C . LEU B 1 36 ? 0.417 26.596 12.837 1 86.81 36 LEU B C 1
ATOM 1553 O O . LEU B 1 36 ? 0.707 27.794 12.85 1 86.81 36 LEU B O 1
ATOM 1557 N N . LYS B 1 37 ? -0.106 25.961 13.87 1 84.7 37 LYS B N 1
ATOM 1558 C CA . LYS B 1 37 ? -0.449 26.684 15.092 1 84.7 37 LYS B CA 1
ATOM 1559 C C . LYS B 1 37 ? 0.804 27.067 15.874 1 84.7 37 LYS B C 1
ATOM 1561 O O . LYS B 1 37 ? 0.791 28.029 16.645 1 84.7 37 LYS B O 1
ATOM 1566 N N . ILE B 1 38 ? 1.771 26.246 15.711 1 78.63 38 ILE B N 1
ATOM 1567 C CA . ILE B 1 38 ? 2.985 26.495 16.481 1 78.63 38 ILE B CA 1
ATOM 1568 C C . ILE B 1 38 ? 3.976 27.295 15.64 1 78.63 38 ILE B C 1
ATOM 1570 O O . ILE B 1 38 ? 4.88 27.938 16.178 1 78.63 38 ILE B O 1
ATOM 1574 N N . SER B 1 39 ? 3.928 27.303 14.245 1 65.02 39 SER B N 1
ATOM 1575 C CA . SER B 1 39 ? 4.839 27.783 13.21 1 65.02 39 SER B CA 1
ATOM 1576 C C . SER B 1 39 ? 5.372 29.172 13.544 1 65.02 39 SER B C 1
ATOM 1578 O O . SER B 1 39 ? 6.3 29.658 12.895 1 65.02 39 SER B O 1
ATOM 1580 N N . SER B 1 40 ? 4.593 29.814 14.364 1 61.54 40 SER B N 1
ATOM 1581 C CA . SER B 1 40 ? 5.279 31.088 14.555 1 61.54 40 SER B CA 1
ATOM 1582 C C . SER B 1 40 ? 6.735 30.876 14.958 1 61.54 40 SER B C 1
ATOM 1584 O O . SER B 1 40 ? 7.456 31.839 15.228 1 61.54 40 SER B O 1
ATOM 1586 N N . GLY B 1 41 ? 7.065 29.536 14.909 1 61.16 41 GLY B N 1
ATOM 1587 C CA . GLY B 1 41 ? 8.372 29.418 15.535 1 61.16 41 GLY B CA 1
ATOM 1588 C C . GLY B 1 41 ? 9.509 29.338 14.533 1 61.16 41 GLY B C 1
ATOM 1589 O O . GLY B 1 41 ? 9.276 29.163 13.335 1 61.16 41 GLY B O 1
ATOM 1590 N N . GLY B 1 42 ? 10.836 29.813 14.882 1 75.95 42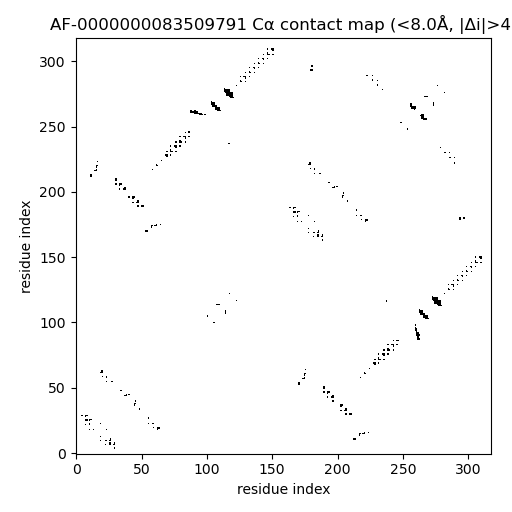 GLY B N 1
ATOM 1591 C CA . GLY B 1 42 ? 12.198 29.983 14.402 1 75.95 42 GLY B CA 1
ATOM 1592 C C . GLY B 1 42 ? 12.728 28.765 13.669 1 75.95 42 GLY B C 1
ATOM 1593 O O . GLY B 1 42 ? 11.953 27.943 13.178 1 75.95 42 GLY B O 1
ATOM 1594 N N . LYS B 1 43 ? 13.86 28.67 13.373 1 83.36 43 LYS B N 1
ATOM 1595 C CA . LYS B 1 43 ? 14.605 27.631 12.668 1 83.36 43 LYS B CA 1
ATOM 1596 C C . LYS B 1 43 ? 14.321 26.253 13.26 1 83.36 43 LYS B C 1
ATOM 1598 O O . LYS B 1 43 ? 14.217 25.266 12.528 1 83.36 43 LYS B O 1
ATOM 1603 N N . GLU B 1 44 ? 14.062 26.204 14.515 1 83.26 44 GLU B N 1
ATOM 1604 C CA . GLU B 1 44 ? 13.835 24.932 15.195 1 83.26 44 GLU B CA 1
ATOM 1605 C C . GLU B 1 44 ? 12.506 24.311 14.774 1 83.26 44 GLU B C 1
ATOM 1607 O O . GLU B 1 44 ? 12.413 23.095 14.593 1 83.26 44 GLU B O 1
ATOM 1612 N N . VAL B 1 45 ? 11.528 25.06 14.57 1 83.41 45 VAL B N 1
ATOM 1613 C CA . VAL B 1 45 ? 10.205 24.58 14.187 1 83.41 45 VAL B CA 1
ATOM 1614 C C . VAL B 1 45 ? 10.226 24.109 12.735 1 83.41 45 VAL B C 1
ATOM 1616 O O . VAL B 1 45 ? 9.616 23.092 12.396 1 83.41 45 VAL B O 1
ATOM 1619 N N . SER B 1 46 ? 10.987 24.821 11.921 1 88.94 46 SER B N 1
ATOM 1620 C CA . SER B 1 46 ? 11.119 24.436 10.519 1 88.94 46 SER B CA 1
ATOM 1621 C C . SER B 1 46 ? 11.811 23.085 10.38 1 88.94 46 SER B C 1
ATOM 1623 O O . SER B 1 46 ? 11.383 22.241 9.59 1 88.94 46 SER B O 1
ATOM 1625 N N . ASP B 1 47 ? 12.847 22.898 11.172 1 90.18 47 ASP B N 1
ATOM 1626 C CA . ASP B 1 47 ? 13.566 21.629 11.129 1 90.18 47 ASP B CA 1
ATOM 1627 C C . ASP B 1 47 ? 12.664 20.472 11.555 1 90.18 47 ASP B C 1
ATOM 1629 O O . ASP B 1 47 ? 12.697 19.398 10.951 1 90.18 47 ASP B O 1
ATOM 1633 N N . LEU B 1 48 ? 11.941 20.701 12.596 1 90.42 48 LEU B N 1
ATOM 1634 C CA . LEU B 1 48 ? 11.009 19.685 13.072 1 90.42 48 LEU B CA 1
ATOM 1635 C C . LEU B 1 48 ? 9.954 19.377 12.014 1 90.42 48 LEU B C 1
ATOM 1637 O O . LEU B 1 48 ? 9.622 18.213 11.783 1 90.42 48 LEU B O 1
ATOM 1641 N N . GLN B 1 49 ? 9.47 20.409 11.357 1 91.83 49 GLN B N 1
ATOM 1642 C CA . GLN B 1 49 ? 8.474 20.236 10.305 1 91.83 49 GLN B CA 1
ATOM 1643 C C . GLN B 1 49 ? 9.014 19.365 9.174 1 91.83 49 GLN B C 1
ATOM 1645 O O . GLN B 1 49 ? 8.317 18.474 8.683 1 91.83 49 GLN B O 1
ATOM 1650 N N . PHE B 1 50 ? 10.212 19.493 8.761 1 93.13 50 PHE B N 1
ATOM 1651 C CA . PHE B 1 50 ? 10.816 18.723 7.68 1 93.13 50 PHE B CA 1
ATOM 1652 C C . PHE B 1 50 ? 10.923 17.251 8.058 1 93.13 50 PHE B C 1
ATOM 1654 O O . PHE B 1 50 ? 10.63 16.373 7.243 1 93.13 50 PHE B O 1
ATOM 1661 N N . LYS B 1 51 ? 11.316 17.087 9.226 1 94.43 51 LYS B N 1
ATOM 1662 C CA . LYS B 1 51 ? 11.488 15.708 9.676 1 94.43 51 LYS B CA 1
ATOM 1663 C C . LYS B 1 51 ? 10.142 15 9.804 1 94.43 51 LYS B C 1
ATOM 1665 O O . LYS B 1 51 ? 10.022 13.82 9.471 1 94.43 51 LYS B O 1
ATOM 1670 N N . ILE B 1 52 ? 9.145 15.712 10.299 1 95.3 52 ILE B N 1
ATOM 1671 C CA . ILE B 1 52 ? 7.809 15.14 10.426 1 95.3 52 ILE B CA 1
ATOM 1672 C C . ILE B 1 52 ? 7.254 14.813 9.042 1 95.3 52 ILE B C 1
ATOM 1674 O O . ILE B 1 52 ? 6.647 13.757 8.843 1 95.3 52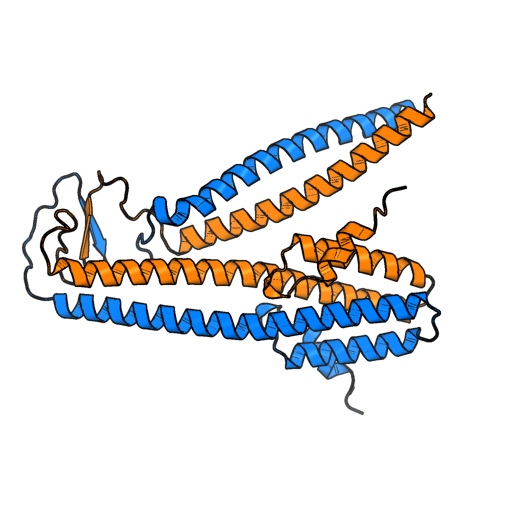 ILE B O 1
ATOM 1678 N N . VAL B 1 53 ? 7.477 15.695 8.068 1 94.78 53 VAL B N 1
ATOM 1679 C CA . VAL B 1 53 ? 7.042 15.458 6.695 1 94.78 53 VAL B CA 1
ATOM 1680 C C . VAL B 1 53 ? 7.713 14.199 6.151 1 94.78 53 VAL B C 1
ATOM 1682 O O . VAL B 1 53 ? 7.067 13.375 5.499 1 94.78 53 VAL B O 1
ATOM 1685 N N . ARG B 1 54 ? 8.948 14.045 6.469 1 96.57 54 ARG B N 1
ATOM 1686 C CA . ARG B 1 54 ? 9.681 12.868 6.014 1 96.57 54 ARG B CA 1
ATOM 1687 C C . ARG B 1 54 ? 9.111 11.596 6.632 1 96.57 54 ARG B C 1
ATOM 1689 O O . ARG B 1 54 ? 8.964 10.58 5.95 1 96.57 54 ARG B O 1
ATOM 1696 N N . VAL B 1 55 ? 8.8 11.643 7.85 1 96.55 55 VAL B N 1
ATOM 1697 C CA . VAL B 1 55 ? 8.221 10.493 8.537 1 96.55 55 VAL B CA 1
ATOM 1698 C C . VAL B 1 55 ? 6.879 10.134 7.902 1 96.55 55 VAL B C 1
ATOM 1700 O O . VAL B 1 55 ? 6.589 8.958 7.672 1 96.55 55 VAL B O 1
ATOM 1703 N N . LEU B 1 56 ? 6.098 11.131 7.634 1 96.76 56 LEU B N 1
ATOM 1704 C CA . LEU B 1 56 ? 4.787 10.894 7.04 1 96.76 56 LEU B CA 1
ATOM 1705 C C . LEU B 1 56 ? 4.924 10.329 5.63 1 96.76 56 LEU B C 1
ATOM 1707 O O . LEU B 1 56 ? 4.123 9.49 5.212 1 96.76 56 LEU B O 1
ATOM 1711 N N . GLU B 1 57 ? 5.916 10.735 4.914 1 96.18 57 GLU B N 1
ATOM 1712 C CA . GLU B 1 57 ? 6.217 10.174 3.601 1 96.18 57 GLU B CA 1
ATOM 1713 C C . GLU B 1 57 ? 6.591 8.698 3.704 1 96.18 57 GLU B C 1
ATOM 1715 O O . GLU B 1 57 ? 6.134 7.879 2.904 1 96.18 57 GLU B O 1
ATOM 1720 N N . LEU B 1 58 ? 7.462 8.419 4.606 1 96.3 58 LEU B N 1
ATOM 1721 C CA . LEU B 1 58 ? 7.859 7.034 4.83 1 96.3 58 LEU B CA 1
ATOM 1722 C C . LEU B 1 58 ? 6.66 6.184 5.239 1 96.3 58 LEU B C 1
ATOM 1724 O O . LEU B 1 58 ? 6.484 5.071 4.74 1 96.3 58 LEU B O 1
ATOM 1728 N N . PHE B 1 59 ? 5.916 6.737 6.105 1 95.09 59 PHE B N 1
ATOM 1729 C CA . PHE B 1 59 ? 4.714 6.078 6.602 1 95.09 59 PHE B CA 1
ATOM 1730 C C . PHE B 1 59 ? 3.749 5.781 5.46 1 95.09 59 PHE B C 1
ATOM 1732 O O . PHE B 1 59 ? 3.234 4.666 5.35 1 95.09 59 PHE B O 1
ATOM 1739 N N . GLU B 1 60 ? 3.511 6.67 4.578 1 94.93 60 GLU B N 1
ATOM 1740 C CA . GLU B 1 60 ? 2.651 6.521 3.408 1 94.93 60 GLU B CA 1
ATOM 1741 C C . GLU B 1 60 ? 3.162 5.42 2.483 1 94.93 60 GLU B C 1
ATOM 1743 O O . GLU B 1 60 ? 2.391 4.568 2.037 1 94.93 60 GLU B O 1
ATOM 1748 N N . THR B 1 61 ? 4.377 5.484 2.156 1 95.28 61 THR B N 1
ATOM 1749 C CA . THR B 1 61 ? 4.985 4.495 1.273 1 95.28 61 THR B CA 1
ATOM 1750 C C . THR B 1 61 ? 4.858 3.093 1.862 1 95.28 61 THR B C 1
ATOM 1752 O O . THR B 1 61 ? 4.513 2.145 1.153 1 95.28 61 THR B O 1
ATOM 1755 N N . LEU B 1 62 ? 5.103 2.974 3.147 1 94.79 62 LEU B N 1
ATOM 1756 C CA . LEU B 1 62 ? 5.037 1.677 3.811 1 94.79 62 LEU B CA 1
ATOM 1757 C C . LEU B 1 62 ? 3.621 1.113 3.763 1 94.79 62 LEU B C 1
ATOM 1759 O O . LEU B 1 62 ? 3.429 -0.069 3.466 1 94.79 62 LEU B O 1
ATOM 1763 N N . VAL B 1 63 ? 2.649 1.943 4.079 1 94.67 63 VAL B N 1
ATOM 1764 C CA . VAL B 1 63 ? 1.254 1.517 4.054 1 94.67 63 VAL B CA 1
ATOM 1765 C C . VAL B 1 63 ? 0.88 1.056 2.647 1 94.67 63 VAL B C 1
ATOM 1767 O O . VAL B 1 63 ? 0.286 -0.012 2.475 1 94.67 63 VAL B O 1
ATOM 1770 N N . ASN B 1 64 ? 1.254 1.804 1.642 1 92.26 64 ASN B N 1
ATOM 1771 C CA . ASN B 1 64 ? 0.941 1.484 0.253 1 92.26 64 ASN B CA 1
ATOM 1772 C C . ASN B 1 64 ? 1.627 0.195 -0.193 1 92.26 64 ASN B C 1
ATOM 1774 O O . ASN B 1 64 ? 0.974 -0.714 -0.708 1 92.26 64 ASN B O 1
ATOM 1778 N N . LYS B 1 65 ? 2.819 0.077 0.01 1 90.58 65 LYS B N 1
ATOM 1779 C CA . LYS B 1 65 ? 3.592 -1.07 -0.455 1 90.58 65 LYS B CA 1
ATOM 1780 C C . LYS B 1 65 ? 3.234 -2.329 0.329 1 90.58 65 LYS B C 1
ATOM 1782 O O . LYS B 1 65 ? 3.179 -3.424 -0.236 1 90.58 65 LYS B O 1
ATOM 1787 N N . SER B 1 66 ? 3.065 -2.124 1.62 1 92.31 66 SER B N 1
ATOM 1788 C CA . SER B 1 66 ? 2.69 -3.28 2.428 1 92.31 66 SER B CA 1
ATOM 1789 C C . SER B 1 66 ? 1.365 -3.874 1.961 1 92.31 66 SER B C 1
ATOM 1791 O O . SER B 1 66 ? 1.239 -5.093 1.826 1 92.31 66 SER B O 1
ATOM 1793 N N . ASN B 1 67 ? 0.448 -3.002 1.712 1 90.18 67 ASN B N 1
ATOM 1794 C CA . ASN B 1 67 ? -0.844 -3.469 1.222 1 90.18 67 ASN B CA 1
ATOM 1795 C C . ASN B 1 67 ? -0.711 -4.181 -0.121 1 90.18 67 ASN B C 1
ATOM 1797 O O . ASN B 1 67 ? -1.285 -5.253 -0.32 1 90.18 67 ASN B O 1
ATOM 1801 N N . LEU B 1 68 ? 0.057 -3.688 -1.016 1 92.7 68 LEU B N 1
ATOM 1802 C CA . LEU B 1 68 ? 0.288 -4.264 -2.337 1 92.7 68 LEU B CA 1
ATOM 1803 C C . LEU B 1 68 ? 0.974 -5.622 -2.226 1 92.7 68 LEU B C 1
ATOM 1805 O O . LEU B 1 68 ? 0.51 -6.605 -2.808 1 92.7 68 LEU B O 1
ATOM 1809 N N . SER B 1 69 ? 2.036 -5.672 -1.455 1 93.73 69 SER B N 1
ATOM 1810 C CA . SER B 1 69 ? 2.831 -6.89 -1.333 1 93.73 69 SER B CA 1
ATOM 1811 C C . SER B 1 69 ? 2.036 -8.003 -0.657 1 93.73 69 SER B C 1
ATOM 1813 O O . SER B 1 69 ? 2.087 -9.158 -1.085 1 93.73 69 SER B O 1
ATOM 1815 N N . LEU B 1 70 ? 1.306 -7.673 0.323 1 93.16 70 LEU B N 1
ATOM 1816 C CA . LEU B 1 70 ? 0.514 -8.669 1.037 1 93.16 70 LEU B CA 1
ATOM 1817 C C . LEU B 1 70 ? -0.567 -9.254 0.133 1 93.16 70 LEU B C 1
ATOM 1819 O O . LEU B 1 70 ? -0.759 -10.471 0.095 1 93.16 70 LEU B O 1
ATOM 1823 N N . GLU B 1 71 ? -1.22 -8.422 -0.578 1 93.9 71 GLU B N 1
ATOM 1824 C CA . GLU B 1 71 ? -2.283 -8.894 -1.461 1 93.9 71 GLU B CA 1
ATOM 1825 C C . GLU B 1 71 ? -1.723 -9.772 -2.577 1 93.9 71 GLU B C 1
ATOM 1827 O O . GLU B 1 71 ? -2.296 -10.815 -2.899 1 93.9 71 GLU B O 1
ATOM 1832 N N . GLU B 1 72 ? -0.659 -9.375 -3.116 1 94.39 72 GLU B N 1
ATOM 1833 C CA . GLU B 1 72 ? 0.011 -10.155 -4.152 1 94.39 72 GLU B CA 1
ATOM 1834 C C . GLU B 1 72 ? 0.389 -11.542 -3.641 1 94.39 72 GLU B C 1
ATOM 1836 O O . GLU B 1 72 ? 0.101 -12.549 -4.291 1 94.39 72 GLU B O 1
ATOM 1841 N N . LEU B 1 73 ? 0.963 -11.629 -2.497 1 94.94 73 LEU B N 1
ATOM 1842 C CA . LEU B 1 73 ? 1.425 -12.889 -1.927 1 94.94 73 LEU B CA 1
ATOM 1843 C C . LEU B 1 73 ? 0.246 -13.784 -1.559 1 94.94 73 LEU B C 1
ATOM 1845 O O . LEU B 1 73 ? 0.308 -15.003 -1.736 1 94.94 73 LEU B O 1
ATOM 1849 N N . LYS B 1 74 ? -0.754 -13.21 -1.099 1 94.78 74 LYS B N 1
ATOM 1850 C CA . LYS B 1 74 ? -1.946 -13.982 -0.757 1 94.78 74 LYS B CA 1
ATOM 1851 C C . LYS B 1 74 ? -2.553 -14.633 -1.997 1 94.78 74 LYS B C 1
ATOM 1853 O O . LYS B 1 74 ? -2.92 -15.81 -1.969 1 94.78 74 LYS B O 1
ATOM 1858 N N . MET B 1 75 ? -2.672 -13.862 -3.032 1 94.15 75 MET B N 1
ATOM 1859 C CA . MET B 1 75 ? -3.251 -14.392 -4.264 1 94.15 75 MET B CA 1
ATOM 1860 C C . MET B 1 75 ? -2.365 -15.483 -4.856 1 94.15 75 MET B C 1
ATOM 1862 O O . MET B 1 75 ? -2.865 -16.497 -5.345 1 94.15 75 MET B O 1
ATOM 1866 N N . GLU B 1 76 ? -1.084 -15.241 -4.815 1 94.67 76 GLU B N 1
ATOM 1867 C CA . GLU B 1 76 ? -0.165 -16.27 -5.294 1 94.67 76 GLU B CA 1
ATOM 1868 C C . GLU B 1 76 ? -0.277 -17.542 -4.459 1 94.67 76 GLU B C 1
ATOM 1870 O O . GLU B 1 76 ? -0.316 -18.647 -5.005 1 94.67 76 GLU B O 1
ATOM 1875 N N . ARG B 1 77 ? -0.31 -17.382 -3.18 1 94.64 77 ARG B N 1
ATOM 1876 C CA . ARG B 1 77 ? -0.456 -18.509 -2.264 1 94.64 77 ARG B CA 1
ATOM 1877 C C . ARG B 1 77 ? -1.742 -19.279 -2.545 1 94.64 77 ARG B C 1
ATOM 1879 O O . ARG B 1 77 ? -1.728 -20.508 -2.638 1 94.64 77 ARG B O 1
ATOM 1886 N N . ASP B 1 78 ? -2.823 -18.607 -2.68 1 94.03 78 ASP B N 1
ATOM 1887 C CA . ASP B 1 78 ? -4.112 -19.247 -2.929 1 94.03 78 ASP B CA 1
ATOM 1888 C C . ASP B 1 78 ? -4.112 -19.978 -4.269 1 94.03 78 ASP B C 1
ATOM 1890 O O . ASP B 1 78 ? -4.691 -21.06 -4.392 1 94.03 78 ASP B O 1
ATOM 1894 N N . ASN B 1 79 ? -3.465 -19.391 -5.238 1 92.5 79 ASN B N 1
ATOM 1895 C CA . ASN B 1 79 ? -3.336 -20.03 -6.543 1 92.5 79 ASN B CA 1
ATOM 1896 C C . ASN B 1 79 ? -2.529 -21.323 -6.457 1 92.5 79 ASN B C 1
ATOM 1898 O O . ASN B 1 79 ? -2.922 -22.344 -7.024 1 92.5 79 ASN B O 1
ATOM 1902 N N . LEU B 1 80 ? -1.471 -21.308 -5.783 1 91.66 80 LEU B N 1
ATOM 1903 C CA . LEU B 1 80 ? -0.618 -22.48 -5.619 1 91.66 80 LEU B CA 1
ATOM 1904 C C . LEU B 1 80 ? -1.343 -23.577 -4.847 1 91.66 80 LEU B C 1
ATOM 1906 O O . LEU B 1 80 ? -1.182 -24.763 -5.146 1 91.66 80 LEU B O 1
ATOM 1910 N N . LYS B 1 81 ? -2.106 -23.18 -3.885 1 92.8 81 LYS B N 1
ATOM 1911 C CA . LYS B 1 81 ? -2.919 -24.149 -3.155 1 92.8 81 LYS B CA 1
ATOM 1912 C C . LYS B 1 81 ? -3.878 -24.878 -4.091 1 92.8 81 LYS B C 1
ATOM 1914 O O . LYS B 1 81 ? -4.011 -26.102 -4.022 1 92.8 81 LYS B O 1
ATOM 1919 N N . SER B 1 82 ? -4.473 -24.151 -4.941 1 89.94 82 SER B N 1
ATOM 1920 C CA . SER B 1 82 ? -5.395 -24.724 -5.916 1 89.94 82 SER B CA 1
ATOM 1921 C C . SER B 1 82 ? -4.669 -25.646 -6.889 1 89.94 82 SER B C 1
ATOM 1923 O O . SER B 1 82 ? -5.2 -26.688 -7.279 1 89.94 82 SER B O 1
ATOM 1925 N N . GLU B 1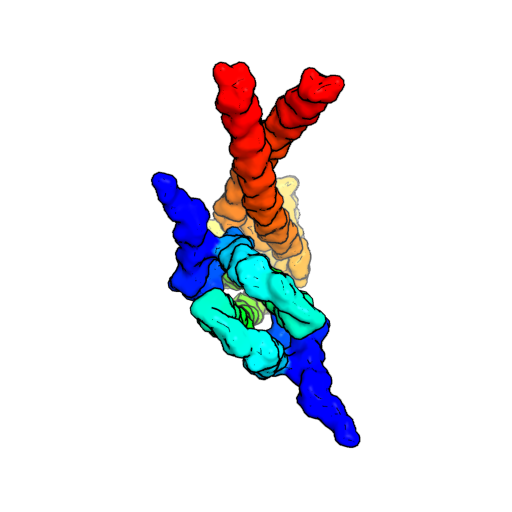 83 ? -3.513 -25.241 -7.303 1 85.57 83 GLU B N 1
ATOM 1926 C CA . GLU B 1 83 ? -2.711 -26.046 -8.22 1 85.57 83 GLU B CA 1
ATOM 1927 C C . GLU B 1 83 ? -2.314 -27.375 -7.585 1 85.57 83 GLU B C 1
ATOM 1929 O O . GLU B 1 83 ? -2.383 -28.423 -8.23 1 85.57 83 GLU B O 1
ATOM 1934 N N . VAL B 1 84 ? -1.978 -27.348 -6.365 1 87.52 84 VAL B N 1
ATOM 1935 C CA . VAL B 1 84 ? -1.619 -28.563 -5.641 1 87.52 84 VAL B CA 1
ATOM 1936 C C . VAL B 1 84 ? -2.834 -29.482 -5.54 1 87.52 84 VAL B C 1
ATOM 1938 O O . VAL B 1 84 ? -2.728 -30.69 -5.768 1 87.52 84 VAL B O 1
ATOM 1941 N N . GLU B 1 85 ? -3.938 -28.918 -5.239 1 86.01 85 GLU B N 1
ATOM 1942 C CA . GLU B 1 85 ? -5.167 -29.697 -5.134 1 86.01 85 GLU B CA 1
ATOM 1943 C C . GLU B 1 85 ? -5.521 -30.353 -6.465 1 86.01 85 GLU B C 1
ATOM 1945 O O . GLU B 1 85 ? -5.947 -31.509 -6.5 1 86.01 85 GLU B O 1
ATOM 1950 N N . ARG B 1 86 ? -5.279 -29.654 -7.52 1 81.03 86 ARG B N 1
ATOM 1951 C CA . ARG B 1 86 ? -5.55 -30.18 -8.854 1 81.03 86 ARG B CA 1
ATOM 1952 C C . ARG B 1 86 ? -4.602 -31.324 -9.195 1 81.03 86 ARG B C 1
ATOM 1954 O O . ARG B 1 86 ? -5.023 -32.344 -9.745 1 81.03 86 ARG B O 1
ATOM 1961 N N . LEU B 1 87 ? -3.399 -31.215 -8.869 1 77.59 87 LEU B N 1
ATOM 1962 C CA . LEU B 1 87 ? -2.389 -32.224 -9.168 1 77.59 87 LEU B CA 1
ATOM 1963 C C . LEU B 1 87 ? -2.59 -33.466 -8.307 1 77.59 87 LEU B C 1
ATOM 1965 O O . LEU B 1 87 ? -2.279 -34.58 -8.734 1 77.59 87 LEU B O 1
ATOM 1969 N N . LEU B 1 88 ? -3.123 -33.191 -7.123 1 79.09 88 LEU B N 1
ATOM 1970 C CA . LEU B 1 88 ? -3.393 -34.313 -6.229 1 79.09 88 LEU B CA 1
ATOM 1971 C C . LEU B 1 88 ? -4.696 -35.009 -6.609 1 79.09 88 LEU B C 1
ATOM 1973 O O . LEU B 1 88 ? -4.859 -36.207 -6.365 1 79.09 88 LEU B O 1
ATOM 1977 N N . GLY B 1 89 ? -5.733 -34.239 -6.957 1 68.24 89 GLY B N 1
ATOM 1978 C CA . GLY B 1 89 ? -6.998 -34.81 -7.392 1 68.24 89 GLY B CA 1
ATOM 1979 C C . GLY B 1 89 ? -6.921 -35.459 -8.76 1 68.24 89 GLY B C 1
ATOM 1980 O O . GLY B 1 89 ? -7.797 -36.242 -9.132 1 68.24 89 GLY B O 1
ATOM 1981 N N . ASP B 1 90 ? -6.19 -34.861 -9.829 1 56.19 90 ASP B N 1
ATOM 1982 C CA . ASP B 1 90 ? -6.037 -35.538 -11.114 1 56.19 90 ASP B CA 1
ATOM 1983 C C . ASP B 1 90 ? -5.581 -36.982 -10.923 1 56.19 90 ASP B C 1
ATOM 1985 O O . ASP B 1 90 ? -5.636 -37.785 -11.857 1 56.19 90 ASP B O 1
ATOM 1989 N N . GLY B 1 91 ? -5.003 -37.549 -9.915 1 45.09 91 GLY B N 1
ATOM 1990 C CA . GLY B 1 91 ? -5.117 -38.999 -9.924 1 45.09 91 GLY B CA 1
ATOM 1991 C C . GLY B 1 91 ? -6.55 -39.483 -10.05 1 45.09 91 GLY B C 1
ATOM 1992 O O . GLY B 1 91 ? -6.791 -40.67 -10.281 1 45.09 91 GLY B O 1
ATOM 1993 N N . SER B 1 92 ? -7.562 -38.998 -9.328 1 41.44 92 SER B N 1
ATOM 1994 C CA . SER B 1 92 ? -8.937 -39.442 -9.535 1 41.44 92 SER B CA 1
ATOM 1995 C C . SER B 1 92 ? -9.526 -38.842 -10.807 1 41.44 92 SER B C 1
ATOM 1997 O O . SER B 1 92 ? -9.011 -37.85 -11.328 1 41.44 92 SER B O 1
ATOM 1999 N N . SER B 1 93 ? -10.859 -39.144 -11.338 1 38.45 93 SER B N 1
ATOM 2000 C CA . SER B 1 93 ? -11.617 -39.162 -12.585 1 38.45 93 SER B CA 1
ATOM 2001 C C . SER B 1 93 ? -11.688 -37.771 -13.208 1 38.45 93 SER B C 1
ATOM 2003 O O . SER B 1 93 ? -11.729 -37.636 -14.433 1 38.45 93 SER B O 1
ATOM 2005 N N . ASP B 1 94 ? -12.199 -36.7 -12.527 1 38.86 94 ASP B N 1
ATOM 2006 C CA . ASP B 1 94 ? -13.081 -35.788 -13.249 1 38.86 94 ASP B CA 1
ATOM 2007 C C . ASP B 1 94 ? -12.278 -34.746 -14.025 1 38.86 94 ASP B C 1
ATOM 2009 O O . ASP B 1 94 ? -12.838 -33.77 -14.527 1 38.86 94 ASP B O 1
ATOM 2013 N N . MET B 1 95 ? -11.065 -34.385 -13.666 1 41.25 95 MET B N 1
ATOM 2014 C CA . MET B 1 95 ? -10.682 -33.271 -14.53 1 41.25 95 MET B CA 1
ATOM 2015 C C . MET B 1 95 ? -10.468 -33.744 -15.964 1 41.25 95 MET B C 1
ATOM 2017 O O . MET B 1 95 ? -9.458 -34.382 -16.268 1 41.25 95 MET B O 1
ATOM 2021 N N . GLN B 1 96 ? -11.427 -34.14 -16.64 1 40.41 96 GLN B N 1
ATOM 2022 C CA . GLN B 1 96 ? -11.541 -34.504 -18.048 1 40.41 96 GLN B CA 1
ATOM 2023 C C . GLN B 1 96 ? -10.509 -33.763 -18.893 1 40.41 96 GLN B C 1
ATOM 2025 O O . GLN B 1 96 ? -9.925 -34.337 -19.814 1 40.41 96 GLN B O 1
ATOM 2030 N N . GLY B 1 97 ? -10.562 -32.331 -18.993 1 43.06 97 GLY B N 1
ATOM 2031 C CA . GLY B 1 97 ? -9.923 -31.624 -20.092 1 43.06 97 GLY B CA 1
ATOM 2032 C C . GLY B 1 97 ? -8.433 -31.423 -19.885 1 43.06 97 GLY B C 1
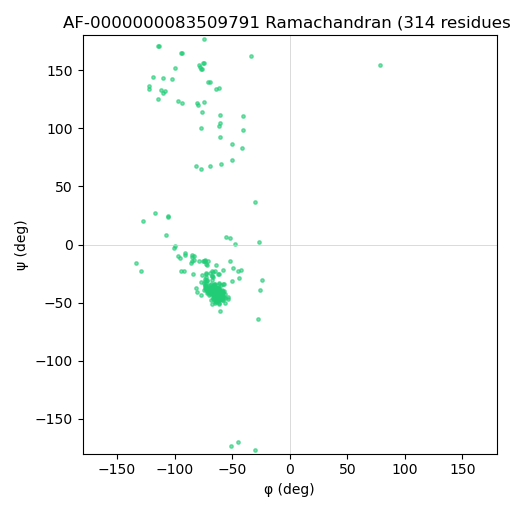ATOM 2033 O O . GLY B 1 97 ? -7.761 -30.821 -20.725 1 43.06 97 GLY B O 1
ATOM 2034 N N . THR B 1 98 ? -7.989 -31.157 -18.644 1 45.75 98 THR B N 1
ATOM 2035 C CA . THR B 1 98 ? -6.589 -30.759 -18.546 1 45.75 98 THR B CA 1
ATOM 2036 C C . THR B 1 98 ? -5.676 -31.981 -18.568 1 45.75 98 THR B C 1
ATOM 2038 O O . THR B 1 98 ? -5.696 -32.794 -17.641 1 45.75 98 THR B O 1
ATOM 2041 N N . GLN B 1 99 ? -5.627 -32.64 -19.667 1 46.72 99 GLN B N 1
ATOM 2042 C CA . GLN B 1 99 ? -4.728 -33.78 -19.82 1 46.72 99 GLN B CA 1
ATOM 2043 C C . GLN B 1 99 ? -3.272 -33.361 -19.637 1 46.72 99 GLN B C 1
ATOM 2045 O O . GLN B 1 99 ? -2.826 -32.374 -20.226 1 46.72 99 GLN B O 1
ATOM 2050 N N . THR B 1 100 ? -2.784 -33.474 -18.444 1 47.57 100 THR B N 1
ATOM 2051 C CA . THR B 1 100 ? -1.36 -33.288 -18.187 1 47.57 100 THR B CA 1
ATOM 2052 C C . THR B 1 100 ? -0.523 -34.129 -19.147 1 47.57 100 THR B C 1
ATOM 2054 O O . THR B 1 100 ? -0.766 -35.327 -19.305 1 47.57 100 THR B O 1
ATOM 2057 N N . PHE B 1 101 ? -0.271 -33.489 -20.356 1 46.99 101 PHE B N 1
ATOM 2058 C CA . PHE B 1 101 ? 0.635 -34.101 -21.321 1 46.99 101 PHE B CA 1
ATOM 2059 C C . PHE B 1 101 ? 2.087 -33.893 -20.908 1 46.99 101 PHE B C 1
ATOM 2061 O O . PHE B 1 101 ? 2.608 -32.779 -20.992 1 46.99 101 PHE B O 1
ATOM 2068 N N . GLY B 1 102 ? 2.65 -34.861 -20.354 1 55.73 102 GLY B N 1
ATOM 2069 C CA . GLY B 1 102 ? 4.015 -34.861 -19.852 1 55.73 102 GLY B CA 1
ATOM 2070 C C . GLY B 1 102 ? 4.157 -34.167 -18.51 1 55.73 102 GLY B C 1
ATOM 2071 O O . GLY B 1 102 ? 3.247 -33.46 -18.071 1 55.73 102 GLY B O 1
ATOM 2072 N N . ALA B 1 103 ? 5.213 -34.528 -17.679 1 60.38 103 ALA B N 1
ATOM 2073 C CA . ALA B 1 103 ? 5.306 -34.194 -16.26 1 60.38 103 ALA B CA 1
ATOM 2074 C C . ALA B 1 103 ? 5.244 -32.684 -16.046 1 60.38 103 ALA B C 1
ATOM 2076 O O . ALA B 1 103 ? 4.722 -32.216 -15.032 1 60.38 103 ALA B O 1
ATOM 2077 N N . ASP B 1 104 ? 5.569 -31.865 -17.08 1 72.69 104 ASP B N 1
ATOM 2078 C CA . ASP B 1 104 ? 5.692 -30.432 -16.833 1 72.69 104 ASP B CA 1
ATOM 2079 C C . ASP B 1 104 ? 4.841 -29.631 -17.815 1 72.69 104 ASP B C 1
ATOM 2081 O O . ASP B 1 104 ? 5.135 -28.467 -18.094 1 72.69 104 ASP B O 1
ATOM 2085 N N . LYS B 1 105 ? 3.885 -30.384 -18.356 1 76.2 105 LYS B N 1
ATOM 2086 C CA . LYS B 1 105 ? 3.063 -29.655 -19.317 1 76.2 105 LYS B CA 1
ATOM 2087 C C . LYS B 1 105 ? 1.589 -29.692 -18.921 1 76.2 105 LYS B C 1
ATOM 2089 O O . LYS B 1 105 ? 1.103 -30.706 -18.415 1 76.2 105 LYS B O 1
ATOM 2094 N N . LEU B 1 106 ? 0.965 -28.65 -19.016 1 75.61 106 LEU B N 1
ATOM 2095 C CA . LEU B 1 106 ? -0.47 -28.535 -18.779 1 75.61 106 LEU B CA 1
ATOM 2096 C C . LEU B 1 106 ? -1.204 -28.162 -20.063 1 75.61 106 LEU B C 1
ATOM 2098 O O . LEU B 1 106 ? -0.774 -27.263 -20.79 1 75.61 106 LEU B O 1
ATOM 2102 N N . VAL B 1 107 ? -2.133 -28.962 -20.354 1 77.02 107 VAL B N 1
ATOM 2103 C CA . VAL B 1 107 ? -2.937 -28.692 -21.541 1 77.02 107 VAL B CA 1
ATOM 2104 C C . VAL B 1 107 ? -4.187 -27.905 -21.151 1 77.02 107 VAL B C 1
ATOM 2106 O O . VAL B 1 107 ? -4.933 -28.315 -20.259 1 77.02 107 VAL B O 1
ATOM 2109 N N . ILE B 1 108 ? -4.326 -26.785 -21.715 1 80.51 108 ILE B N 1
ATOM 2110 C CA . ILE B 1 108 ? -5.454 -25.91 -21.415 1 80.51 108 ILE B CA 1
ATOM 2111 C C . ILE B 1 108 ? -6.42 -25.889 -22.597 1 80.51 108 ILE B C 1
ATOM 2113 O O . ILE B 1 108 ? -5.995 -25.824 -23.753 1 80.51 108 ILE B O 1
ATOM 2117 N N . ASP B 1 109 ? -7.662 -26.064 -22.312 1 82.88 109 ASP B N 1
ATOM 2118 C CA . ASP B 1 109 ? -8.717 -25.906 -23.308 1 82.88 109 ASP B CA 1
ATOM 2119 C C . ASP B 1 109 ? -9.06 -24.433 -23.517 1 82.88 109 ASP B C 1
ATOM 2121 O O . ASP B 1 109 ? -9.531 -23.763 -22.595 1 82.88 109 ASP B O 1
ATOM 2125 N N . LEU B 1 110 ? -8.901 -23.979 -24.702 1 81.82 110 LEU B N 1
ATOM 2126 C CA . LEU B 1 110 ? -9.09 -22.564 -25.005 1 81.82 110 LEU B CA 1
ATOM 2127 C C . LEU B 1 110 ? -10.567 -22.188 -24.943 1 81.82 110 LEU B C 1
ATOM 2129 O O . LEU B 1 110 ? -10.907 -21.008 -24.836 1 81.82 110 LEU B O 1
ATOM 2133 N N . LYS B 1 111 ? -11.417 -23.132 -24.932 1 84.67 111 LYS B N 1
ATOM 2134 C CA . LYS B 1 111 ? -12.854 -22.881 -24.872 1 84.67 111 LYS B CA 1
ATOM 2135 C C . LYS B 1 111 ? -13.348 -22.852 -23.429 1 84.67 111 LYS B C 1
ATOM 2137 O O . LYS B 1 111 ? -14.48 -22.442 -23.162 1 84.67 111 LYS B O 1
ATOM 2142 N N . ASP B 1 112 ? -12.468 -23.203 -22.445 1 86.34 112 ASP B N 1
ATOM 2143 C CA . ASP B 1 112 ? -12.815 -23.172 -21.027 1 86.34 112 ASP B CA 1
ATOM 2144 C C . ASP B 1 112 ? -12.817 -21.742 -20.493 1 86.34 112 ASP B C 1
ATOM 2146 O O . ASP B 1 112 ? -11.783 -21.069 -20.502 1 86.34 112 ASP B O 1
ATOM 2150 N N . PRO B 1 113 ? -13.962 -21.247 -20.116 1 85.15 113 PRO B N 1
ATOM 2151 C CA . PRO B 1 113 ? -14.021 -19.879 -19.596 1 85.15 113 PRO B CA 1
ATOM 2152 C C . PRO B 1 113 ? -13.246 -19.71 -18.29 1 85.15 113 PRO B C 1
ATOM 2154 O O . PRO B 1 113 ? -12.924 -18.585 -17.9 1 85.15 113 PRO B O 1
ATOM 2157 N N . ASN B 1 114 ? -12.928 -20.794 -17.599 1 84.48 114 ASN B N 1
ATOM 2158 C CA . ASN B 1 114 ? -12.24 -20.728 -16.314 1 84.48 114 ASN B CA 1
ATOM 2159 C C . ASN B 1 114 ? -10.779 -21.15 -16.438 1 84.48 114 ASN B C 1
ATOM 2161 O O . ASN B 1 114 ? -10.164 -21.567 -15.455 1 84.48 114 ASN B O 1
ATOM 2165 N N . ARG B 1 115 ? -10.313 -20.983 -17.628 1 86.1 115 ARG B N 1
ATOM 2166 C CA . ARG B 1 115 ? -8.905 -21.311 -17.826 1 86.1 115 ARG B CA 1
ATOM 2167 C C . ARG B 1 115 ? -8.003 -20.206 -17.285 1 86.1 115 ARG B C 1
ATOM 2169 O O . ARG B 1 115 ? -8.412 -19.045 -17.21 1 86.1 115 ARG B O 1
ATOM 2176 N N . PRO B 1 116 ? -6.728 -20.56 -16.863 1 88.11 116 PRO B N 1
ATOM 2177 C CA . PRO B 1 116 ? -5.773 -19.517 -16.481 1 88.11 116 PRO B CA 1
ATOM 2178 C C . PRO B 1 116 ? -5.447 -18.566 -17.63 1 88.11 116 PRO B C 1
ATOM 2180 O O . PRO B 1 116 ? -5.228 -19.009 -18.761 1 88.11 116 PRO B O 1
ATOM 2183 N N . ARG B 1 117 ? -5.429 -17.249 -17.38 1 89 117 ARG B N 1
ATOM 2184 C CA . ARG B 1 117 ? -5.25 -16.253 -18.432 1 89 117 ARG B CA 1
ATOM 2185 C C . ARG B 1 117 ? -4.216 -15.208 -18.027 1 89 117 ARG B C 1
ATOM 2187 O O . ARG B 1 117 ? -3.64 -14.533 -18.883 1 89 117 ARG B O 1
ATOM 2194 N N . PHE B 1 118 ? -3.913 -15.167 -16.687 1 91.54 118 PHE B N 1
ATOM 2195 C CA . PHE B 1 118 ? -3.088 -14.067 -16.2 1 91.54 118 PHE B CA 1
ATOM 2196 C C . PHE B 1 118 ? -1.792 -14.591 -15.593 1 91.54 118 PHE B C 1
ATOM 2198 O O . PHE B 1 118 ? -1.784 -15.639 -14.943 1 91.54 118 PHE B O 1
ATOM 2205 N N . THR B 1 119 ? -0.73 -13.821 -15.798 1 93.13 119 THR B N 1
ATOM 2206 C CA . THR B 1 119 ? 0.559 -14.131 -15.191 1 93.13 119 THR B CA 1
ATOM 2207 C C . THR B 1 119 ? 0.726 -13.391 -13.867 1 93.13 119 THR B C 1
ATOM 2209 O O . THR B 1 119 ? -0.061 -12.497 -13.546 1 93.13 119 THR B O 1
ATOM 2212 N N . LEU B 1 120 ? 1.694 -13.827 -13.112 1 92.75 120 LEU B N 1
ATOM 2213 C CA . LEU B 1 120 ? 2.024 -13.15 -11.863 1 92.75 120 LEU B CA 1
ATOM 2214 C C . LEU B 1 120 ? 2.36 -11.683 -12.112 1 92.75 120 LEU B C 1
ATOM 2216 O O . LEU B 1 120 ? 1.964 -10.81 -11.337 1 92.75 120 LEU B O 1
ATOM 2220 N N . GLN B 1 121 ? 3.069 -11.357 -13.15 1 93.14 121 GLN B N 1
ATOM 2221 C CA . GLN B 1 121 ? 3.424 -9.986 -13.5 1 93.14 121 GLN B CA 1
ATOM 2222 C C . GLN B 1 121 ? 2.181 -9.159 -13.815 1 93.14 121 GLN B C 1
ATOM 2224 O O . GLN B 1 121 ? 2.079 -8.001 -13.404 1 93.14 121 GLN B O 1
ATOM 2229 N N . GLU B 1 122 ? 1.258 -9.716 -14.537 1 92.09 122 GLU B N 1
ATOM 2230 C CA . GLU B 1 122 ? 0.018 -9.018 -14.862 1 92.09 122 GLU B CA 1
ATOM 2231 C C . GLU B 1 122 ? -0.795 -8.724 -13.605 1 92.09 122 GLU B C 1
ATOM 2233 O O . GLU B 1 122 ? -1.385 -7.649 -13.478 1 92.09 122 GLU B O 1
ATOM 2238 N N . LEU B 1 123 ? -0.829 -9.747 -12.686 1 94.39 123 LEU B N 1
ATOM 2239 C CA . LEU B 1 123 ? -1.492 -9.509 -11.409 1 94.39 123 LEU B CA 1
ATOM 2240 C C . LEU B 1 123 ? -0.862 -8.326 -10.682 1 94.39 123 LEU B C 1
ATOM 2242 O O . LEU B 1 123 ? -1.57 -7.437 -10.203 1 94.39 123 LEU B O 1
ATOM 2246 N N . LYS B 1 124 ? 0.425 -8.321 -10.606 1 93.06 124 LYS B N 1
ATOM 2247 C CA . LYS B 1 124 ? 1.152 -7.231 -9.962 1 93.06 124 LYS B CA 1
ATOM 2248 C C . LYS B 1 124 ? 0.793 -5.885 -10.587 1 93.06 124 LYS B C 1
ATOM 2250 O O . LYS B 1 124 ? 0.557 -4.907 -9.874 1 93.06 124 LYS B O 1
ATOM 2255 N N . ASP B 1 125 ? 0.688 -5.784 -11.87 1 93.67 125 ASP B N 1
ATOM 2256 C CA . ASP B 1 125 ? 0.36 -4.563 -12.6 1 93.67 125 ASP B CA 1
ATOM 2257 C C . ASP B 1 125 ? -1.05 -4.084 -12.263 1 93.67 125 ASP B C 1
ATOM 2259 O O . ASP B 1 125 ? -1.272 -2.89 -12.053 1 93.67 125 ASP B O 1
ATOM 2263 N N . VAL B 1 126 ? -1.932 -4.999 -12.152 1 95.16 126 VAL B N 1
ATOM 2264 C CA . VAL B 1 126 ? -3.326 -4.66 -11.885 1 95.16 126 VAL B CA 1
ATOM 2265 C C . VAL B 1 126 ? -3.464 -4.118 -10.465 1 95.16 126 VAL B C 1
ATOM 2267 O O . VAL B 1 126 ? -4.153 -3.12 -10.238 1 95.16 126 VAL B O 1
ATOM 2270 N N . LEU B 1 127 ? -2.776 -4.755 -9.584 1 95.53 127 LEU B N 1
ATOM 2271 C CA . LEU B 1 127 ? -2.821 -4.312 -8.195 1 95.53 127 LEU B CA 1
ATOM 2272 C C . LEU B 1 127 ? -2.216 -2.92 -8.048 1 95.53 127 LEU B C 1
ATOM 2274 O O . LEU B 1 127 ? -2.758 -2.075 -7.333 1 95.53 127 LEU B O 1
ATOM 2278 N N . GLN B 1 128 ? -1.17 -2.68 -8.696 1 94.69 128 GLN B N 1
ATOM 2279 C CA . GLN B 1 128 ? -0.514 -1.377 -8.67 1 94.69 128 GLN B CA 1
ATOM 2280 C C . GLN B 1 128 ? -1.411 -0.298 -9.269 1 94.69 128 GLN B C 1
ATOM 2282 O O . GLN B 1 128 ? -1.523 0.8 -8.718 1 94.69 128 GLN B O 1
ATOM 2287 N N . GLU B 1 129 ? -2.03 -0.628 -10.363 1 95.56 129 GLU B N 1
ATOM 2288 C CA . GLU B 1 129 ? -2.929 0.323 -11.01 1 95.56 129 GLU B CA 1
ATOM 2289 C C . GLU B 1 129 ? -4.115 0.661 -10.111 1 95.56 129 GLU B C 1
ATOM 2291 O O . GLU B 1 129 ? -4.484 1.829 -9.974 1 95.56 129 GLU B O 1
ATOM 2296 N N . ARG B 1 130 ? -4.658 -0.348 -9.559 1 94.57 130 ARG B N 1
ATOM 2297 C CA . ARG B 1 130 ? -5.789 -0.135 -8.66 1 94.57 130 ARG B CA 1
ATOM 2298 C C . ARG B 1 130 ? -5.415 0.812 -7.525 1 94.57 130 ARG B C 1
ATOM 2300 O O . ARG B 1 130 ? -6.164 1.74 -7.213 1 94.57 130 ARG B O 1
ATOM 2307 N N . ASN B 1 131 ? -4.329 0.623 -6.958 1 92.48 131 ASN B N 1
ATOM 2308 C CA . ASN B 1 131 ? -3.902 1.455 -5.838 1 92.48 131 ASN B CA 1
ATOM 2309 C C . ASN B 1 131 ? -3.626 2.89 -6.279 1 92.48 131 ASN B C 1
ATOM 2311 O O . ASN B 1 131 ? -3.93 3.837 -5.552 1 92.48 131 ASN B O 1
ATOM 2315 N N . GLN B 1 132 ? -2.993 3.002 -7.4 1 94.49 132 GLN B N 1
ATOM 2316 C CA . GLN B 1 132 ? -2.733 4.327 -7.954 1 94.49 132 GLN B CA 1
ATOM 2317 C C . GLN B 1 132 ? -4.035 5.077 -8.221 1 94.49 132 GLN B C 1
ATOM 2319 O O . GLN B 1 132 ? -4.147 6.265 -7.914 1 94.49 132 GLN B O 1
ATOM 2324 N N . LEU B 1 133 ? -5.026 4.392 -8.745 1 95 133 LEU B N 1
ATOM 2325 C CA . LEU B 1 133 ? -6.331 4.983 -9.02 1 95 133 LEU B CA 1
ATOM 2326 C C . LEU B 1 133 ? -7.015 5.417 -7.728 1 95 133 LEU B C 1
ATOM 2328 O O . LEU B 1 133 ? -7.651 6.472 -7.681 1 95 133 LEU B O 1
ATOM 2332 N N . LYS B 1 134 ? -6.847 4.583 -6.765 1 93.09 134 LYS B N 1
ATOM 2333 C CA . LYS B 1 134 ? -7.418 4.92 -5.464 1 93.09 134 LYS B CA 1
ATOM 2334 C C . LYS B 1 134 ? -6.838 6.227 -4.931 1 93.09 134 LYS B C 1
ATOM 2336 O O . LYS B 1 134 ? -7.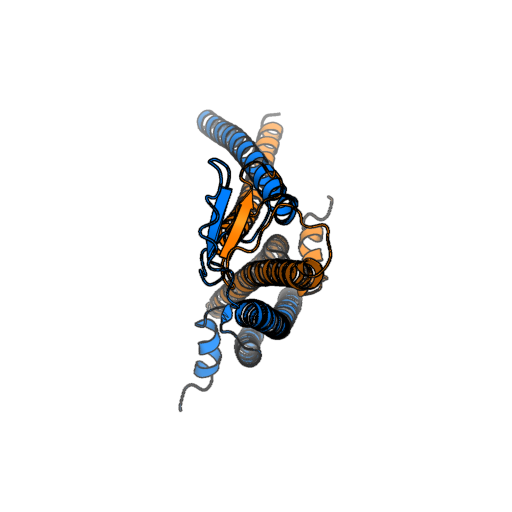577 7.088 -4.448 1 93.09 134 LYS B O 1
ATOM 2341 N N . THR B 1 135 ? -5.628 6.401 -5.004 1 93.62 135 THR B N 1
ATOM 2342 C CA . THR B 1 135 ? -4.956 7.609 -4.537 1 93.62 135 THR B CA 1
ATOM 2343 C C . THR B 1 135 ? -5.365 8.814 -5.379 1 93.62 135 THR B C 1
ATOM 2345 O O . THR B 1 135 ? -5.657 9.884 -4.84 1 93.62 135 THR B O 1
ATOM 2348 N N . GLN B 1 136 ? -5.377 8.643 -6.649 1 95.02 136 GLN B N 1
ATOM 2349 C CA . GLN B 1 136 ? -5.752 9.736 -7.541 1 95.02 136 GLN B CA 1
ATOM 2350 C C . GLN B 1 136 ? -7.189 10.182 -7.291 1 95.02 136 GLN B C 1
ATOM 2352 O O . GLN B 1 136 ? -7.487 11.378 -7.316 1 95.02 136 GLN B O 1
ATOM 2357 N N . LEU B 1 137 ? -7.994 9.253 -7.029 1 96.05 137 LEU B N 1
ATOM 2358 C CA . LEU B 1 137 ? -9.392 9.573 -6.76 1 96.05 137 LEU B CA 1
ATOM 2359 C C . LEU B 1 137 ? -9.528 10.371 -5.467 1 96.05 137 LEU B C 1
ATOM 2361 O O . LEU B 1 137 ? -10.265 11.358 -5.417 1 96.05 137 LEU B O 1
ATOM 2365 N N . LEU B 1 138 ? -8.847 9.926 -4.526 1 94.34 138 LEU B N 1
ATOM 2366 C CA . LEU B 1 138 ? -8.87 10.627 -3.246 1 94.34 138 LEU B CA 1
ATOM 2367 C C . LEU B 1 138 ? -8.423 12.076 -3.412 1 94.34 138 LEU B C 1
ATOM 2369 O O . LEU B 1 138 ? -9.071 12.992 -2.902 1 94.34 138 LEU B O 1
ATOM 2373 N N . LEU B 1 139 ? -7.367 12.349 -4.14 1 92.86 139 LEU B N 1
ATOM 2374 C CA . LEU B 1 139 ? -6.831 13.688 -4.356 1 92.86 139 LEU B CA 1
ATOM 2375 C C . LEU B 1 139 ? -7.796 14.533 -5.181 1 92.86 139 LEU B C 1
ATOM 2377 O O . LEU B 1 139 ? -8.02 15.706 -4.873 1 92.86 139 LEU B O 1
ATOM 2381 N N . ALA B 1 140 ? -8.377 13.945 -6.108 1 94.44 140 ALA B N 1
ATOM 2382 C CA . ALA B 1 140 ? -9.348 14.653 -6.938 1 94.44 140 ALA B CA 1
ATOM 2383 C C . ALA B 1 140 ? -10.574 15.058 -6.124 1 94.44 140 ALA B C 1
ATOM 2385 O O . ALA B 1 140 ? -11.099 16.161 -6.288 1 94.44 140 ALA B O 1
ATOM 2386 N N . GLN B 1 141 ? -10.979 14.18 -5.293 1 93.42 141 GLN B N 1
ATOM 2387 C CA . GLN B 1 141 ? -12.141 14.454 -4.454 1 93.42 141 GLN B CA 1
ATOM 2388 C C . GLN B 1 141 ? -11.859 15.591 -3.477 1 93.42 141 GLN B C 1
ATOM 2390 O O . GLN B 1 141 ? -12.727 16.429 -3.223 1 93.42 141 GLN B O 1
ATOM 2395 N N . GLU B 1 142 ? -10.717 15.636 -3.008 1 90.69 142 GLU B N 1
ATOM 2396 C CA . GLU B 1 142 ? -10.326 16.728 -2.121 1 90.69 142 GLU B CA 1
ATOM 2397 C C . GLU B 1 142 ? -10.295 18.06 -2.865 1 90.69 142 GLU B C 1
ATOM 2399 O O . GLU B 1 142 ? -10.788 19.071 -2.36 1 90.69 142 GLU B O 1
ATOM 2404 N N . GLU B 1 143 ? -9.714 18.018 -3.983 1 92.91 143 GLU B N 1
ATOM 2405 C CA . GLU B 1 143 ? -9.673 19.228 -4.799 1 92.91 143 GLU B CA 1
ATOM 2406 C C . GLU B 1 143 ? -11.079 19.693 -5.168 1 92.91 143 GLU B C 1
ATOM 2408 O O . GLU B 1 143 ? -11.368 20.891 -5.148 1 92.91 143 GLU B O 1
ATOM 2413 N N . LEU B 1 144 ? -11.879 18.806 -5.455 1 93.43 144 LEU B N 1
ATOM 2414 C CA . LEU B 1 144 ? -13.263 19.103 -5.809 1 93.43 144 LEU B CA 1
ATOM 2415 C C . LEU B 1 144 ? -13.984 19.789 -4.653 1 93.43 144 LEU B C 1
ATOM 2417 O O . LEU B 1 144 ? -14.709 20.764 -4.86 1 93.43 144 LEU B O 1
ATOM 2421 N N . GLN B 1 145 ? -13.803 19.24 -3.553 1 92.05 145 GLN B N 1
ATOM 2422 C CA . GLN B 1 145 ? -14.425 19.833 -2.373 1 92.05 145 GLN B CA 1
ATOM 2423 C C . GLN B 1 145 ? -13.958 21.271 -2.17 1 92.05 145 GLN B C 1
ATOM 2425 O O . GLN B 1 145 ? -14.741 22.131 -1.761 1 92.05 145 GLN B O 1
ATOM 2430 N N . LEU B 1 146 ? -12.7 21.519 -2.416 1 91.56 146 LEU B N 1
ATOM 2431 C CA . LEU B 1 146 ? -12.149 22.864 -2.288 1 91.56 146 LEU B CA 1
ATOM 2432 C C . LEU B 1 146 ? -12.819 23.822 -3.267 1 91.56 146 LEU B C 1
ATOM 2434 O O . LEU B 1 146 ? -13.235 24.917 -2.883 1 91.56 146 LEU B O 1
ATOM 2438 N N . TYR B 1 147 ? -13.018 23.437 -4.45 1 91.77 147 TYR B N 1
ATOM 2439 C CA . TYR B 1 147 ? -13.617 24.301 -5.461 1 91.77 147 TYR B CA 1
ATOM 2440 C C . TYR B 1 147 ? -15.109 24.486 -5.205 1 91.77 147 TYR B C 1
ATOM 2442 O O . TYR B 1 147 ? -15.658 25.562 -5.45 1 91.77 147 TYR B O 1
ATOM 2450 N N . LYS B 1 148 ? -15.746 23.47 -4.793 1 91.1 148 LYS B N 1
ATOM 2451 C CA . LYS B 1 148 ? -17.161 23.572 -4.448 1 91.1 148 LYS B CA 1
ATOM 2452 C C . LYS B 1 148 ? -17.389 24.625 -3.368 1 91.1 148 LYS B C 1
ATOM 2454 O O . LYS B 1 148 ? -18.315 25.432 -3.467 1 91.1 148 LYS B O 1
ATOM 2459 N N . ARG B 1 149 ? -16.549 24.675 -2.43 1 89.69 149 ARG B N 1
ATOM 2460 C CA . ARG B 1 149 ? -16.642 25.646 -1.345 1 89.69 149 ARG B CA 1
ATOM 2461 C C . ARG B 1 149 ? -16.409 27.063 -1.858 1 89.69 149 ARG B C 1
ATOM 2463 O O . ARG B 1 149 ? -17.062 28.007 -1.407 1 89.69 149 ARG B O 1
ATOM 2470 N N . GLN B 1 150 ? -15.516 27.181 -2.778 1 87.85 150 GLN B N 1
ATOM 2471 C CA . GLN B 1 150 ? -15.202 28.491 -3.338 1 87.85 150 GLN B CA 1
ATOM 2472 C C . GLN B 1 150 ? -16.383 29.048 -4.128 1 87.85 150 GLN B C 1
ATOM 2474 O O . GLN B 1 150 ? -16.688 30.239 -4.041 1 87.85 150 GLN B O 1
ATOM 2479 N N . VAL B 1 151 ? -17.002 28.197 -4.851 1 86.13 151 VAL B N 1
ATOM 2480 C CA . VAL B 1 151 ? -18.136 28.617 -5.667 1 86.13 151 VAL B CA 1
ATOM 2481 C C . VAL B 1 151 ? -19.316 28.975 -4.766 1 86.13 151 VAL B C 1
ATOM 2483 O O . VAL B 1 151 ? -20.024 29.953 -5.02 1 86.13 151 VAL B O 1
ATOM 2486 N N . GLU B 1 152 ? -19.526 28.197 -3.796 1 84.47 152 GLU B N 1
ATOM 2487 C CA . GLU B 1 152 ? -20.597 28.466 -2.841 1 84.47 152 GLU B CA 1
ATOM 2488 C C . GLU B 1 152 ? -20.362 29.782 -2.105 1 84.47 152 GLU B C 1
ATOM 2490 O O . GLU B 1 152 ? -21.299 30.551 -1.883 1 84.47 152 GLU B O 1
ATOM 2495 N N . LEU B 1 153 ? -19.207 30.119 -1.785 1 84.33 153 LEU B N 1
ATOM 2496 C CA . LEU B 1 153 ? -18.861 31.365 -1.109 1 84.33 153 LEU B CA 1
ATOM 2497 C C . LEU B 1 153 ? -19.058 32.56 -2.035 1 84.33 153 LEU B C 1
ATOM 2499 O O . LEU B 1 153 ? -19.548 33.608 -1.608 1 84.33 153 LEU B O 1
ATOM 2503 N N . ALA B 1 154 ? -18.746 32.454 -3.282 1 79.14 154 ALA B N 1
ATOM 2504 C CA . ALA B 1 154 ? -18.917 33.531 -4.253 1 79.14 154 ALA B CA 1
ATOM 2505 C C . ALA B 1 154 ? -20.396 33.806 -4.513 1 79.14 154 ALA B C 1
ATOM 2507 O O . ALA B 1 154 ? -20.796 34.957 -4.702 1 79.14 154 ALA B O 1
ATOM 2508 N N . ALA B 1 155 ? -21.14 32.852 -4.482 1 76.29 155 ALA B N 1
ATOM 2509 C CA . ALA B 1 155 ? -22.573 33.01 -4.714 1 76.29 155 ALA B CA 1
ATOM 2510 C C . ALA B 1 155 ? -23.236 33.76 -3.563 1 76.29 155 ALA B C 1
ATOM 2512 O O . ALA B 1 155 ? -24.141 34.57 -3.78 1 76.29 155 ALA B O 1
ATOM 2513 N N . VAL B 1 156 ? -22.818 33.583 -2.356 1 77.89 156 VAL B N 1
ATOM 2514 C CA . VAL B 1 156 ? -23.379 34.242 -1.181 1 77.89 156 VAL B CA 1
ATOM 2515 C C . VAL B 1 156 ? -22.961 35.71 -1.163 1 77.89 156 VAL B C 1
ATOM 2517 O O . VAL B 1 156 ? -23.733 36.576 -0.744 1 77.89 156 VAL B O 1
ATOM 2520 N N . LYS B 1 157 ? -21.729 36.038 -1.641 1 76.66 157 LYS B N 1
ATOM 2521 C CA . LYS B 1 157 ? -21.25 37.417 -1.658 1 76.66 157 LYS B CA 1
ATOM 2522 C C . LYS B 1 157 ? -21.954 38.23 -2.74 1 76.66 157 LYS B C 1
ATOM 2524 O O . LYS B 1 157 ? -22.04 39.456 -2.645 1 76.66 157 LYS B O 1
ATOM 2529 N N . SER B 1 158 ? -22.424 37.568 -3.74 1 73.65 158 SER B N 1
ATOM 2530 C CA . SER B 1 158 ? -23.097 38.279 -4.821 1 73.65 158 SER B CA 1
ATOM 2531 C C . SER B 1 158 ? -24.57 38.507 -4.5 1 73.65 158 SER B C 1
ATOM 2533 O O . SER B 1 158 ? -25.267 39.217 -5.228 1 73.65 158 SER B O 1
ATOM 2535 N N . LEU B 1 159 ? -25.067 37.9 -3.506 1 61.65 159 LEU B N 1
ATOM 2536 C CA . LEU B 1 159 ? -26.408 38.212 -3.023 1 61.65 159 LEU B CA 1
ATOM 2537 C C . LEU B 1 159 ? -26.372 39.364 -2.024 1 61.65 159 LEU B C 1
ATOM 2539 O O . LEU B 1 159 ? -27.284 40.192 -1.992 1 61.65 159 LEU B O 1
#

Solvent-accessible surface area (backbone atoms only — not comparable to full-atom values): 17496 Å² total; per-residue (Å²): 134,80,64,75,72,52,64,38,54,51,44,76,74,52,55,52,90,71,53,47,62,66,36,47,51,26,45,49,50,56,52,51,56,48,48,60,72,56,47,87,41,62,72,65,44,53,54,46,50,52,53,50,50,50,50,53,51,38,46,40,51,37,48,50,49,49,53,53,54,50,51,52,48,48,50,52,37,52,51,42,51,51,50,44,51,50,58,28,61,71,43,49,55,77,64,74,69,82,68,80,67,57,98,56,49,45,80,40,52,67,81,47,85,78,38,56,66,36,27,59,79,79,42,39,68,62,51,51,48,35,52,51,40,52,52,53,35,52,52,47,52,51,53,38,51,54,47,52,49,52,53,52,52,54,54,59,71,73,105,134,80,65,79,69,53,66,36,55,53,45,77,72,54,54,54,89,70,53,48,67,67,36,47,50,25,44,49,49,56,52,50,56,47,47,61,73,55,47,85,43,63,71,67,46,53,53,45,49,54,52,50,53,49,50,52,50,39,45,43,49,36,50,51,49,48,53,52,53,50,52,52,48,50,54,51,35,55,47,41,54,50,50,44,50,48,65,63,46,57,77,50,82,75,67,71,68,55,50,64,57,39,30,50,26,40,32,41,48,71,83,46,84,74,39,56,74,33,27,66,67,55,50,52,51,50,55,52,49,34,51,51,40,53,51,53,34,53,54,46,53,51,53,36,54,54,45,52,52,52,53,54,52,52,56,60,73,74,103

Organism: Acipenser ruthenus (NCBI:txid7906)

Radius of gyration: 27.08 Å; Cα contacts (8 Å, |Δi|>4): 290; chains: 2; bounding box: 60×84×58 Å

Secondary structure (DSSP, 8-state):
---TTHHHHGGGGS-GGG--HHHHHHHHHHHHHHHHHHTT--HHHHHHHHHHHHHHHHHHHHHHHHHHHHHHHHHHHHHHHHHHHHHHHHT--S--------TTEEEEETT-TTS--B-HHHHHHHHHHHHHHHHHHHHHHHHHHHHHHHHHHHHHHT-/---TTHHHHGGGGS-GGG--HHHHHHHHHHHHHHHHHHTT--HHHHHHHHHHHHHHHHHHHHHHHHHHHHHHHHHHHHHHHHHHHHHHHTTSTT--S--B-STTEEEEETT-TTS--B-HHHHHHHHHHHHHHHHHHHHHHHHHHHHHHHHHHHHHHT-

InterPro domains:
  IPR021563 Rab interacting lysosomal protein, dimerization domain [PF11461] (119-150)
  IPR034743 RH1 domain [PF09744] (23-87)
  IPR034743 RH1 domain [PS51776] (7-90)
  IPR034744 RH2 domain [PS51777] (115-159)
  IPR051241 DZIP and RILPL [PTHR21502] (103-152)

pLDDT: mean 84.36, std 15.73, range [30.56, 97.99]

Foldseek 3Di:
DPPPLVVLVVLVVDDLLPDDLVNLVSVVVNVVVVLVVVVVDDPVSVVVVVVVVVVSVVSNVCRVVVVVVVVVVVVVVVVVVVVVVVVVVVPPDDPPPPPPPPPPDDDDDPPDPPTDDDDCVRCVVVVVVVVVVVVVVVVVVVVVVVVVVVVVVVVVVVD/DPPPLPPLVCLVVDDLLPDDLVNLVSVVVNVVVVLVVVVVDDPVSVVVVVVVVVVSVVSNVCRLVVVLVVVLVVVVVVVVVVVVVCVVCVVDPPPVQFPPPDPPDTDDDPVDPPTDDDDSVRVSVVSVVVSVVVVVVSVVVVVVVVVVVVVVVVVVVVD

Sequence (318 aa):
MEDQDAAPALAFEKDAFELTVEDVYDISYVIGRDLLKISSGGKEVSDLQFKIVRVLELFETLVNKSNLSLEELKMERDNLKSEVERLLGDGSSDMQGTQTFGADKLVIDLKDPNRPRFTLQELKDVLQERNQLKTQLLLAQEELQLYKRQVELAAVKSLMEDQDAAPALAFEKDAFELTVEDVYDISYVIGRDLLKISSGGKEVSDLQFKIVRVLELFETLVNKSNLSLEELKMERDNLKSEVERLLGDGSSDMQGTQTFGADKLVIDLKDPNRPRFTLQELKDVLQERNQLKTQLLLAQEELQLYKRQVELAAVKSL